Protein AF-0000000083007333 (afdb_homodimer)

Solvent-accessible surface area (backbone atoms only — not comparable to full-atom values): 18524 Å² total; per-residue (Å²): 134,76,81,74,74,80,76,78,78,75,76,72,76,70,77,72,72,76,67,93,82,38,67,47,47,65,80,59,85,50,59,58,88,54,55,64,58,44,48,64,67,45,49,29,44,31,56,41,72,44,66,41,62,39,74,72,31,60,46,71,92,47,78,39,31,30,54,52,53,44,42,48,47,37,54,40,37,49,53,49,22,73,40,29,19,78,62,36,18,60,54,35,46,53,47,31,57,57,50,49,45,54,65,31,36,52,72,41,55,93,80,64,68,78,42,71,38,78,40,32,45,56,56,51,56,51,49,46,53,53,27,45,52,52,44,58,76,39,72,81,59,58,47,73,50,22,51,65,55,57,48,79,75,73,72,72,78,66,84,131,134,76,79,77,74,80,79,80,77,77,75,73,76,69,78,72,72,76,66,94,82,38,67,48,49,66,80,63,91,50,68,55,89,51,53,62,59,45,47,65,66,46,50,30,43,32,56,41,72,42,68,41,65,40,72,72,30,60,45,71,91,47,82,38,29,30,56,53,52,45,45,48,48,36,53,40,37,49,54,50,23,74,40,30,19,79,63,37,17,62,54,36,48,53,46,30,57,58,50,51,48,54,64,30,37,54,72,41,54,93,81,64,68,78,41,71,38,77,40,32,44,55,56,51,55,51,49,46,55,53,28,42,54,52,42,64,76,43,76,74,62,57,47,74,51,22,52,66,55,56,50,81,75,71,72,73,78,66,84,130

Nearest PDB structures (foldseek):
  1ete-assembly1_A  TM=9.228E-01  e=5.634E-09  Homo sapiens
  3qs7-assembly1_A  TM=9.219E-01  e=6.318E-09  Homo sapiens
  7qdp-assembly1_A  TM=9.178E-01  e=6.318E-09  Homo sapiens
  7zv9-assembly5_I  TM=8.989E-01  e=2.805E-08  Homo sapiens
  2xqb-assembly1_A  TM=6.819E-01  e=3.114E-01  Homo sapiens

Secondary structure (DSSP, 8-state):
-------------------TTPPP--SS-S--TTHHHHHHHHGGGSBTT-EEEEESSBPPSSHHHHHHHHHHHHHHHHHHHHHB-TTHHHHHHHHHHTTGGGGGS--B-TT----EEEEEHHHHHHHHHHHHHHHHHSPPPPGGGGB--B----------/-------------------TTPPP--SS-S--TTHHHHHHHHGGGSBTT-EEEEESSBPPSSTTHHHHHHHHHHHHHHHHHHHB-TTHHHHHHHHHHTTGGGGGS--B-TT----EEEEEHHHHHHHHHHHHHHHHHS----GGGGB--B----------

Foldseek 3Di:
DPPDPPDPPPPPPPPPPDDPLDWQDFDDLLLPPCLVVLCVVQVVVDPQQDKFKFWDFFDPDDLLNLLRLLVVLLVRLQVVLVVDDDVNNVSSVVSSVSSCRSVSQAADEPPPPTDIDIDTPNVSSVSNVVSSVVNSVPPDDGSVSSYIDGHDDPPPPDDD/DPPDPPDDPPPPPPPPPDDPLDWQDQDPLQQPPCLVVLCVVQVVVDPQQDKFKFWDFFDPDDLLNLLRLLVVLLVRLQVVLVVDDDVNNVSSVVSSVSSCRSVSQAADEPPPPTDIDIDTPNVSSVSNVVSSVVNSVPPDDGSVSNYIDGHDDPPPPDPD

Radius of gyration: 27.5 Å; Cα contacts (8 Å, |Δi|>4): 450; chains: 2; bounding box: 106×71×53 Å

Organism: Strigops habroptila (NCBI:txid2489341)

Structure (mmCIF, N/CA/C/O backbone):
data_AF-0000000083007333-model_v1
#
loop_
_entity.id
_entity.type
_entity.pdbx_description
1 polymer 'Fms related receptor tyrosine kinase 3 ligand'
#
loop_
_atom_site.group_PDB
_atom_site.id
_atom_site.type_symbol
_atom_site.label_atom_id
_atom_site.label_alt_id
_atom_site.label_comp_id
_atom_site.label_asym_id
_atom_site.label_entity_id
_atom_site.label_seq_id
_atom_site.pdbx_PDB_ins_code
_atom_site.Cartn_x
_atom_site.Cartn_y
_atom_site.Cartn_z
_atom_site.occupancy
_atom_site.B_iso_or_equiv
_atom_site.auth_seq_id
_atom_site.auth_comp_id
_atom_site.auth_asym_id
_atom_site.auth_atom_id
_atom_site.pdbx_PDB_model_num
ATOM 1 N N . MET A 1 1 ? 49.087 34.07 -21.001 1 29.2 1 MET A N 1
ATOM 2 C CA . MET A 1 1 ? 48.779 34.043 -19.574 1 29.2 1 MET A CA 1
ATOM 3 C C . MET A 1 1 ? 47.395 34.624 -19.305 1 29.2 1 MET A C 1
ATOM 5 O O . MET A 1 1 ? 47.231 35.843 -19.244 1 29.2 1 MET A O 1
ATOM 9 N N . ASP A 1 2 ? 46.325 34.112 -19.998 1 40.28 2 ASP A N 1
ATOM 10 C CA . ASP A 1 2 ? 44.957 34.618 -19.949 1 40.28 2 ASP A CA 1
ATOM 11 C C . ASP A 1 2 ? 44.403 34.569 -18.527 1 40.28 2 ASP A C 1
ATOM 13 O O . ASP A 1 2 ? 44.726 33.659 -17.76 1 40.28 2 ASP A O 1
ATOM 17 N N . PRO A 1 3 ? 44.106 35.735 -17.923 1 41.24 3 PRO A N 1
ATOM 18 C CA . PRO A 1 3 ? 43.607 35.759 -16.546 1 41.24 3 PRO A CA 1
ATOM 19 C C . PRO A 1 3 ? 42.457 34.781 -16.318 1 41.24 3 PRO A C 1
ATOM 21 O O . PRO A 1 3 ? 41.692 34.495 -17.243 1 41.24 3 PRO A O 1
ATOM 24 N N . ALA A 1 4 ? 42.696 33.727 -15.422 1 43.95 4 ALA A N 1
ATOM 25 C CA . ALA A 1 4 ? 41.772 32.701 -14.947 1 43.95 4 ALA A CA 1
ATOM 26 C C . ALA A 1 4 ? 40.447 33.317 -14.506 1 43.95 4 ALA A C 1
ATOM 28 O O . ALA A 1 4 ? 40.429 34.369 -13.862 1 43.95 4 ALA A O 1
ATOM 29 N N . PRO A 1 5 ? 39.368 33.062 -15.268 1 47.79 5 PRO A N 1
ATOM 30 C CA . PRO A 1 5 ? 38.063 33.647 -14.952 1 47.79 5 PRO A CA 1
ATOM 31 C C . PRO A 1 5 ? 37.757 33.633 -13.456 1 47.79 5 PRO A C 1
ATOM 33 O O . PRO A 1 5 ? 38.316 32.82 -12.715 1 47.79 5 PRO A O 1
ATOM 36 N N . PRO A 1 6 ? 37.283 34.801 -12.904 1 47.2 6 PRO A N 1
ATOM 37 C CA . PRO A 1 6 ? 36.943 34.914 -11.483 1 47.2 6 PRO A CA 1
ATOM 38 C C . PRO A 1 6 ? 36.147 33.716 -10.971 1 47.2 6 PRO A C 1
ATOM 40 O O . PRO A 1 6 ? 35.492 33.024 -11.755 1 47.2 6 PRO A O 1
ATOM 43 N N . GLY A 1 7 ? 36.651 33.025 -9.923 1 40.01 7 GLY A N 1
ATOM 44 C CA . GLY A 1 7 ? 36.082 31.946 -9.132 1 40.01 7 GLY A CA 1
ATOM 45 C C . GLY A 1 7 ? 34.616 32.156 -8.803 1 40.01 7 GLY A C 1
ATOM 46 O O . GLY A 1 7 ? 34.221 33.239 -8.366 1 40.01 7 GLY A O 1
ATOM 47 N N . SER A 1 8 ? 33.676 31.526 -9.543 1 41.38 8 SER A N 1
ATOM 48 C CA . SER A 1 8 ? 32.25 31.493 -9.236 1 41.38 8 SER A CA 1
ATOM 49 C C . SER A 1 8 ? 32.01 31.307 -7.742 1 41.38 8 SER A C 1
ATOM 51 O O . SER A 1 8 ? 32.478 30.333 -7.149 1 41.38 8 SER A O 1
ATOM 53 N N . ALA A 1 9 ? 31.804 32.378 -6.929 1 40.29 9 ALA A N 1
ATOM 54 C CA . ALA A 1 9 ? 31.34 32.312 -5.546 1 40.29 9 ALA A CA 1
ATOM 55 C C . ALA A 1 9 ? 30.148 31.368 -5.412 1 40.29 9 ALA A C 1
ATOM 57 O O . ALA A 1 9 ? 29.11 31.576 -6.044 1 40.29 9 ALA A O 1
ATOM 58 N N . LEU A 1 10 ? 30.334 30.101 -5.091 1 35.55 10 LEU A N 1
ATOM 59 C CA . LEU A 1 10 ? 29.296 29.177 -4.648 1 35.55 10 LEU A CA 1
ATOM 60 C C . LEU A 1 10 ? 28.45 29.8 -3.543 1 35.55 10 LEU A C 1
ATOM 62 O O . LEU A 1 10 ? 28.939 30.028 -2.434 1 35.55 10 LEU A O 1
ATOM 66 N N . VAL A 1 11 ? 27.529 30.695 -3.89 1 39.77 11 VAL A N 1
ATOM 67 C CA . VAL A 1 11 ? 26.556 31.125 -2.891 1 39.77 11 VAL A CA 1
ATOM 68 C C . VAL A 1 11 ? 25.971 29.907 -2.181 1 39.77 11 VAL A C 1
ATOM 70 O O . VAL A 1 11 ? 25.304 29.078 -2.805 1 39.77 11 VAL A O 1
ATOM 73 N N . LEU A 1 12 ? 26.634 29.41 -1.142 1 35.84 12 LEU A N 1
ATOM 74 C CA . LEU A 1 12 ? 26.013 28.459 -0.226 1 35.84 12 LEU A CA 1
ATOM 75 C C . LEU A 1 12 ? 24.674 28.985 0.279 1 35.84 12 LEU A C 1
ATOM 77 O O . LEU A 1 12 ? 24.627 29.989 0.994 1 35.84 12 LEU A O 1
ATOM 81 N N . LEU A 1 13 ? 23.684 28.894 -0.554 1 37.67 13 LEU A N 1
ATOM 82 C CA . LEU A 1 13 ? 22.358 29.117 0.013 1 37.67 13 LEU A CA 1
ATOM 83 C C . LEU A 1 13 ? 22.202 28.374 1.336 1 37.67 13 LEU A C 1
ATOM 85 O O . LEU A 1 13 ? 22.139 27.143 1.358 1 37.67 13 LEU A O 1
ATOM 89 N N . LEU A 1 14 ? 22.825 28.877 2.412 1 36.69 14 LEU A N 1
ATOM 90 C CA . LEU A 1 14 ? 22.523 28.386 3.753 1 36.69 14 LEU A CA 1
ATOM 91 C C . LEU A 1 14 ? 21.017 28.289 3.97 1 36.69 14 LEU A C 1
ATOM 93 O O . LEU A 1 14 ? 20.311 29.298 3.911 1 36.69 14 LEU A O 1
ATOM 97 N N . LEU A 1 15 ? 20.419 27.162 3.641 1 40.89 15 LEU A N 1
ATOM 98 C CA . LEU A 1 15 ? 19.065 26.892 4.112 1 40.89 15 LEU A CA 1
ATOM 99 C C . LEU A 1 15 ? 18.917 27.261 5.584 1 40.89 15 LEU A C 1
ATOM 101 O O . LEU A 1 15 ? 19.52 26.624 6.451 1 40.89 15 LEU A O 1
ATOM 105 N N . ALA A 1 16 ? 18.825 28.518 5.926 1 39.79 16 ALA A N 1
ATOM 106 C CA . ALA A 1 16 ? 18.471 28.982 7.265 1 39.79 16 ALA A CA 1
ATOM 107 C C . ALA A 1 16 ? 17.43 28.067 7.905 1 39.79 16 ALA A C 1
ATOM 109 O O . ALA A 1 16 ? 16.304 27.96 7.414 1 39.79 16 ALA A O 1
ATOM 110 N N . VAL A 1 17 ? 17.818 27.011 8.606 1 46.8 17 VAL A N 1
ATOM 111 C CA . VAL A 1 17 ? 16.919 26.336 9.537 1 46.8 17 VAL A CA 1
ATOM 112 C C . VAL A 1 17 ? 16.265 27.361 10.46 1 46.8 17 VAL A C 1
ATOM 114 O O . VAL A 1 17 ? 16.956 28.097 11.169 1 46.8 17 VAL A O 1
ATOM 117 N N . PRO A 1 18 ? 15.058 27.856 10.146 1 47.67 18 PRO A N 1
ATOM 118 C CA . PRO A 1 18 ? 14.476 28.861 11.04 1 47.67 18 PRO A CA 1
ATOM 119 C C . PRO A 1 18 ? 14.725 28.555 12.515 1 47.67 18 PRO A C 1
ATOM 121 O O . PRO A 1 18 ? 14.901 27.391 12.886 1 47.67 18 PRO A O 1
ATOM 124 N N . PRO A 1 19 ? 15.125 29.501 13.486 1 48.18 19 PRO A N 1
ATOM 125 C CA . PRO A 1 19 ? 15.338 29.307 14.922 1 48.18 19 PRO A CA 1
ATOM 126 C C . PRO A 1 19 ? 14.24 28.471 15.575 1 48.18 19 PRO A C 1
ATOM 128 O O . PRO A 1 19 ? 13.109 28.44 15.083 1 48.18 19 PRO A O 1
ATOM 131 N N . PRO A 1 20 ? 14.521 27.624 16.592 1 45.66 20 PRO A N 1
ATOM 132 C CA . PRO A 1 20 ? 13.635 26.976 17.561 1 45.66 20 PRO A CA 1
ATOM 133 C C . PRO A 1 20 ? 12.734 27.968 18.293 1 45.66 20 PRO A C 1
ATOM 135 O O . PRO A 1 20 ? 13.21 28.996 18.781 1 45.66 20 PRO A O 1
ATOM 138 N N . GLY A 1 21 ? 11.515 27.958 18.126 1 52.36 21 GLY A N 1
ATOM 139 C CA . GLY A 1 21 ? 10.461 28.724 18.772 1 52.36 21 GLY A CA 1
ATOM 140 C C . GLY A 1 21 ? 9.774 29.699 17.835 1 52.36 21 GLY A C 1
ATOM 141 O O . GLY A 1 21 ? 9.349 30.777 18.255 1 52.36 21 GLY A O 1
ATOM 142 N N . GLY A 1 22 ? 10.067 29.611 16.601 1 58.76 22 GLY A N 1
ATOM 143 C CA . GLY A 1 22 ? 9.815 30.66 15.627 1 58.76 22 GLY A CA 1
ATOM 144 C C . GLY A 1 22 ? 8.338 30.883 15.358 1 58.76 22 GLY A C 1
ATOM 145 O O . GLY A 1 22 ? 7.501 30.064 15.744 1 58.76 22 GLY A O 1
ATOM 146 N N . CYS A 1 23 ? 7.854 32.132 15.138 1 73.64 23 CYS A N 1
ATOM 147 C CA . CYS A 1 23 ? 6.522 32.615 14.792 1 73.64 23 CYS A CA 1
ATOM 148 C C . CYS A 1 23 ? 5.986 31.902 13.557 1 73.64 23 CYS A C 1
ATOM 150 O O . CYS A 1 23 ? 6.742 31.603 12.631 1 73.64 23 CYS A O 1
ATOM 152 N N . CYS A 1 24 ? 4.754 31.285 13.797 1 82.82 24 CYS A N 1
ATOM 153 C CA . CYS A 1 24 ? 4.058 30.711 12.651 1 82.82 24 CYS A CA 1
ATOM 154 C C . CYS A 1 24 ? 3.8 31.769 11.584 1 82.82 24 CYS A C 1
ATOM 156 O O . CYS A 1 24 ? 3.453 32.907 11.904 1 82.82 24 CYS A O 1
ATOM 158 N N . SER A 1 25 ? 4.329 31.593 10.385 1 78.92 25 SER A N 1
ATOM 159 C CA . SER A 1 25 ? 4.076 32.455 9.235 1 78.92 25 SER A CA 1
ATOM 160 C C . SER A 1 25 ? 3.519 31.659 8.059 1 78.92 25 SER A C 1
ATOM 162 O O . SER A 1 25 ? 4.185 30.763 7.538 1 78.92 25 SER A O 1
ATOM 164 N N . PHE A 1 26 ? 2.323 31.953 7.778 1 75.46 26 PHE A N 1
ATOM 165 C CA . PHE A 1 26 ? 1.671 31.16 6.742 1 75.46 26 PHE A CA 1
ATOM 166 C C . PHE A 1 26 ? 1.516 31.969 5.46 1 75.46 26 PHE A C 1
ATOM 168 O O . PHE A 1 26 ? 1.139 33.142 5.5 1 75.46 26 PHE A O 1
ATOM 175 N N . GLU A 1 27 ? 2.386 31.718 4.51 1 63.52 27 GLU A N 1
ATOM 176 C CA . GLU A 1 27 ? 2.233 32.42 3.24 1 63.52 27 GLU A CA 1
ATOM 177 C C . GLU A 1 27 ? 0.775 32.435 2.79 1 63.52 27 GLU A C 1
ATOM 179 O O . GLU A 1 27 ? 0.243 33.486 2.426 1 63.52 27 GLU A O 1
ATOM 184 N N . PHE A 1 28 ? 0.283 31.552 1.897 1 56.76 28 PHE A N 1
ATOM 185 C CA . PHE A 1 28 ? -1.04 31.473 1.29 1 56.76 28 PHE A CA 1
ATOM 186 C C . PHE A 1 28 ? -2.026 30.787 2.228 1 56.76 28 PHE A C 1
ATOM 188 O O . PHE A 1 28 ? -1.626 30.007 3.094 1 56.76 28 PHE A O 1
ATOM 195 N N . SER A 1 29 ? -3.156 31.555 2.539 1 52.79 29 SER A N 1
ATOM 196 C CA . SER A 1 29 ? -4.237 30.802 3.168 1 52.79 29 SER A CA 1
ATOM 197 C C . SER A 1 29 ? -4.322 29.386 2.608 1 52.79 29 SER A C 1
ATOM 199 O O . SER A 1 29 ? -4.45 29.198 1.397 1 52.79 29 SER A O 1
ATOM 201 N N . PRO A 1 30 ? -3.676 28.46 3.091 1 49.12 30 PRO A N 1
ATOM 202 C CA . PRO A 1 30 ? -3.602 27.034 2.761 1 49.12 30 PRO A CA 1
ATOM 203 C C . PRO A 1 30 ? -4.85 26.531 2.039 1 49.12 30 PRO A C 1
ATOM 205 O O . PRO A 1 30 ? -4.894 25.376 1.607 1 49.12 30 PRO A O 1
ATOM 208 N N . VAL A 1 31 ? -6.127 26.985 2.448 1 52.64 31 VAL A N 1
ATOM 209 C CA . VAL A 1 31 ? -7.302 26.133 2.295 1 52.64 31 VAL A CA 1
ATOM 210 C C . VAL A 1 31 ? -7.584 25.902 0.812 1 52.64 31 VAL A C 1
ATOM 212 O O . VAL A 1 31 ? -8.236 26.724 0.163 1 52.64 31 VAL A O 1
ATOM 215 N N . SER A 1 32 ? -6.556 25.925 -0.01 1 53.3 32 SER A N 1
ATOM 216 C CA . SER A 1 32 ? -7.014 25.817 -1.391 1 53.3 32 SER A CA 1
ATOM 217 C C . SER A 1 32 ? -8.063 24.719 -1.54 1 53.3 32 SER A C 1
ATOM 219 O O . SER A 1 32 ? -8.02 23.712 -0.832 1 53.3 32 SER A O 1
ATOM 221 N N . SER A 1 33 ? -9.379 25.024 -1.896 1 64.32 33 SER A N 1
ATOM 222 C CA . SER A 1 33 ? -10.602 24.366 -2.344 1 64.32 33 SER A CA 1
ATOM 223 C C . SER A 1 33 ? -10.29 23.155 -3.217 1 64.32 33 SER A C 1
ATOM 225 O O . SER A 1 33 ? -11.136 22.275 -3.391 1 64.32 33 SER A O 1
ATOM 227 N N . THR A 1 34 ? -8.859 22.857 -3.464 1 81.47 34 THR A N 1
ATOM 228 C CA . THR A 1 34 ? -8.666 21.822 -4.474 1 81.47 34 THR A CA 1
ATOM 229 C C . THR A 1 34 ? -8.151 20.534 -3.836 1 81.47 34 THR A C 1
ATOM 231 O O . THR A 1 34 ? -7.898 19.549 -4.532 1 81.47 34 THR A O 1
ATOM 234 N N . PHE A 1 35 ? -8.055 20.594 -2.456 1 90.03 35 PHE A N 1
ATOM 235 C CA . PHE A 1 35 ? -7.479 19.425 -1.803 1 90.03 35 PHE A CA 1
ATOM 236 C C . PHE A 1 35 ? -8.308 18.179 -2.095 1 90.03 35 PHE A C 1
ATOM 238 O O . PHE A 1 35 ? -7.758 17.123 -2.414 1 90.03 35 PHE A O 1
ATOM 245 N N . HIS A 1 36 ? -9.571 18.401 -2.054 1 91.38 36 HIS A N 1
ATOM 246 C CA . HIS A 1 36 ? -10.461 17.268 -2.281 1 91.38 36 HIS A CA 1
ATOM 247 C C . HIS A 1 36 ? -10.266 16.686 -3.677 1 91.38 36 HIS A C 1
ATOM 249 O O . HIS A 1 36 ? -10.279 15.465 -3.853 1 91.38 36 HIS A O 1
ATOM 255 N N . ALA A 1 37 ? -10.06 17.549 -4.605 1 92.03 37 ALA A N 1
ATOM 256 C CA . ALA A 1 37 ? -9.848 17.087 -5.974 1 92.03 37 ALA A CA 1
ATOM 257 C C . ALA A 1 37 ? -8.579 16.246 -6.079 1 92.03 37 ALA A C 1
ATOM 259 O O . ALA A 1 37 ? -8.541 15.257 -6.815 1 92.03 37 ALA A O 1
ATOM 260 N N . HIS A 1 38 ? -7.554 16.62 -5.322 1 92.98 38 HIS A N 1
ATOM 261 C CA . HIS A 1 38 ? -6.307 15.863 -5.329 1 92.98 38 HIS A CA 1
ATOM 262 C C . HIS A 1 38 ? -6.482 14.507 -4.653 1 92.98 38 HIS A C 1
ATOM 264 O O . HIS A 1 38 ? -5.916 13.507 -5.102 1 92.98 38 HIS A O 1
ATOM 270 N N . VAL A 1 39 ? -7.262 14.461 -3.611 1 94.43 39 VAL A N 1
ATOM 271 C CA . VAL A 1 39 ? -7.546 13.205 -2.926 1 94.43 39 VAL A CA 1
ATOM 272 C C . VAL A 1 39 ? -8.294 12.262 -3.866 1 94.43 39 VAL A C 1
ATOM 274 O O . VAL A 1 39 ? -7.952 11.082 -3.973 1 94.43 39 VAL A O 1
ATOM 277 N N . GLU A 1 40 ? -9.252 12.8 -4.566 1 94.34 40 GLU A N 1
ATOM 278 C CA . GLU A 1 40 ? -10.06 12.003 -5.484 1 94.34 40 GLU A CA 1
ATOM 279 C C . GLU A 1 40 ? -9.214 11.457 -6.631 1 94.34 40 GLU A C 1
ATOM 281 O O . GLU A 1 40 ? -9.514 10.394 -7.179 1 94.34 40 GLU A O 1
ATOM 286 N N . ALA A 1 41 ? -8.171 12.15 -6.919 1 93.33 41 ALA A N 1
ATOM 287 C CA . ALA A 1 41 ? -7.311 11.75 -8.03 1 93.33 41 ALA A CA 1
ATOM 288 C C . ALA A 1 41 ? -6.352 10.64 -7.609 1 93.33 41 ALA A C 1
ATOM 290 O O . ALA A 1 41 ? -5.922 9.835 -8.439 1 93.33 41 ALA A O 1
ATOM 291 N N . VAL A 1 42 ? -6.054 10.58 -6.345 1 96.26 42 VAL A N 1
ATOM 292 C CA . VAL A 1 42 ? -5.018 9.65 -5.908 1 96.26 42 VAL A CA 1
ATOM 293 C C . VAL A 1 42 ? -5.661 8.427 -5.258 1 96.26 42 VAL A C 1
ATOM 295 O O . VAL A 1 42 ? -5.171 7.306 -5.409 1 96.26 42 VAL A O 1
ATOM 298 N N . SER A 1 43 ? -6.784 8.594 -4.634 1 95.93 43 SER A N 1
ATOM 299 C CA . SER A 1 43 ? -7.393 7.566 -3.796 1 95.93 43 SER A CA 1
ATOM 300 C C . SER A 1 43 ? -7.698 6.306 -4.599 1 95.93 43 SER A C 1
ATOM 302 O O . SER A 1 43 ? -7.466 5.192 -4.126 1 95.93 43 SER A O 1
ATOM 304 N N . PRO A 1 44 ? -8.171 6.394 -5.868 1 96.41 44 PRO A N 1
ATOM 305 C CA . PRO A 1 44 ? -8.491 5.183 -6.628 1 96.41 44 PRO A CA 1
ATOM 306 C C . PRO A 1 44 ? -7.259 4.334 -6.931 1 96.41 44 PRO A C 1
ATOM 308 O O . PRO A 1 44 ? -7.386 3.157 -7.279 1 96.41 44 PRO A O 1
ATOM 311 N N . TRP A 1 45 ? -6.079 4.887 -6.714 1 96.67 45 TRP A N 1
ATOM 312 C CA . TRP A 1 45 ? -4.856 4.185 -7.089 1 96.67 45 TRP A CA 1
ATOM 313 C C . TRP A 1 45 ? -4.126 3.665 -5.855 1 96.67 45 TRP A C 1
ATOM 315 O O . TRP A 1 45 ? -3.073 3.034 -5.969 1 96.67 45 TRP A O 1
ATOM 325 N N . LEU A 1 46 ? -4.696 3.901 -4.713 1 97.23 46 LEU A N 1
ATOM 326 C CA . LEU A 1 46 ? -4.006 3.561 -3.473 1 97.23 46 LEU A CA 1
ATOM 327 C C . LEU A 1 46 ? -4.457 2.199 -2.956 1 97.23 46 LEU A C 1
ATOM 329 O O . LEU A 1 46 ? -5.576 1.764 -3.237 1 97.23 46 LEU A O 1
ATOM 333 N N . LEU A 1 47 ? -3.513 1.494 -2.312 1 96.24 47 LEU A N 1
ATOM 334 C CA . LEU A 1 47 ? -3.87 0.402 -1.414 1 96.24 47 LEU A CA 1
ATOM 335 C C . LEU A 1 47 ? -4.429 0.939 -0.1 1 96.24 47 LEU A C 1
ATOM 337 O O . LEU A 1 47 ? -3.677 1.431 0.744 1 96.24 47 LEU A O 1
ATOM 341 N N . LEU A 1 48 ? -5.644 0.768 0.115 1 92.71 48 LEU A N 1
ATOM 342 C CA . LEU A 1 48 ? -6.39 1.555 1.091 1 92.71 48 LEU A CA 1
ATOM 343 C C . LEU A 1 48 ? -6.145 1.042 2.506 1 92.71 48 LEU A C 1
ATOM 345 O O . LEU A 1 48 ? -6.445 1.734 3.482 1 92.71 48 LEU A O 1
ATOM 349 N N . ASP A 1 49 ? -5.63 -0.127 2.67 1 92.27 49 ASP A N 1
ATOM 350 C CA . ASP A 1 49 ? -5.33 -0.664 3.994 1 92.27 49 ASP A CA 1
ATOM 351 C C . ASP A 1 49 ? -3.862 -0.448 4.355 1 92.27 49 ASP A C 1
ATOM 353 O O . ASP A 1 49 ? -3.401 -0.906 5.403 1 92.27 49 ASP A O 1
ATOM 357 N N . TYR A 1 50 ? -3.166 0.217 3.431 1 95.2 50 TYR A N 1
ATOM 358 C CA . TYR A 1 50 ? -1.797 0.582 3.778 1 95.2 50 TYR A CA 1
ATOM 359 C C . TYR A 1 50 ? -1.767 1.479 5.009 1 95.2 50 TYR A C 1
ATOM 361 O O . TYR A 1 50 ? -2.55 2.426 5.114 1 95.2 50 TYR A O 1
ATOM 369 N N . THR A 1 51 ? -0.784 1.189 5.872 1 95.53 51 THR A N 1
ATOM 370 C CA . THR A 1 51 ? -0.791 1.925 7.131 1 95.53 51 THR A CA 1
ATOM 371 C C . THR A 1 51 ? 0.337 2.952 7.164 1 95.53 51 THR A C 1
ATOM 373 O O . THR A 1 51 ? 1.426 2.703 6.641 1 95.53 51 THR A O 1
ATOM 376 N N . VAL A 1 52 ? 0.054 4.046 7.723 1 96.46 52 VAL A N 1
ATOM 377 C CA . VAL A 1 52 ? 1.022 5.106 7.986 1 96.46 52 VAL A CA 1
ATOM 378 C C . VAL A 1 52 ? 0.964 5.505 9.459 1 96.46 52 VAL A C 1
ATOM 380 O O . VAL A 1 52 ? -0.023 5.23 10.145 1 96.46 52 VAL A O 1
ATOM 383 N N . GLU A 1 53 ? 2.029 6.126 9.924 1 96.87 53 GLU A N 1
ATOM 384 C CA . GLU A 1 53 ? 2.121 6.514 11.329 1 96.87 53 GLU A CA 1
ATOM 385 C C . GLU A 1 53 ? 1.519 7.897 11.56 1 96.87 53 GLU A C 1
ATOM 387 O O . GLU A 1 53 ? 1.919 8.869 10.917 1 96.87 53 GLU A O 1
ATOM 392 N N . MET A 1 54 ? 0.601 8.026 12.479 1 97.45 54 MET A N 1
ATOM 393 C CA . MET A 1 54 ? -0.013 9.288 12.881 1 97.45 54 MET A CA 1
ATOM 394 C C . MET A 1 54 ? -0.057 9.412 14.401 1 97.45 54 MET A C 1
ATOM 396 O O . MET A 1 54 ? -0.096 8.404 15.109 1 97.45 54 MET A O 1
ATOM 400 N N . PRO A 1 55 ? -0.03 10.633 14.881 1 96.08 55 PRO A N 1
ATOM 401 C CA . PRO A 1 55 ? -0.078 10.798 16.336 1 96.08 55 PRO A CA 1
ATOM 402 C C . PRO A 1 55 ? -1.393 10.314 16.941 1 96.08 55 PRO A C 1
ATOM 404 O O . PRO A 1 55 ? -2.461 10.533 16.364 1 96.08 55 PRO A O 1
ATOM 407 N N . GLU A 1 56 ? -1.247 9.705 18.071 1 94.97 56 GLU A N 1
ATOM 408 C CA . GLU A 1 56 ? -2.422 9.175 18.757 1 94.97 56 GLU A CA 1
ATOM 409 C C . GLU A 1 56 ? -2.804 10.046 19.951 1 94.97 56 GLU A C 1
ATOM 411 O O . GLU A 1 56 ? -3.941 9.996 20.424 1 94.97 56 GLU A O 1
ATOM 416 N N . ASN A 1 57 ? -1.894 10.913 20.416 1 94.7 57 ASN A N 1
ATOM 417 C CA . ASN A 1 57 ? -2.126 11.527 21.719 1 94.7 57 ASN A CA 1
ATOM 418 C C . ASN A 1 57 ? -1.925 13.039 21.67 1 94.7 57 ASN A C 1
ATOM 420 O O . ASN A 1 57 ? -1.554 13.653 22.673 1 94.7 57 ASN A O 1
ATOM 424 N N . LEU A 1 58 ? -2.047 13.644 20.53 1 94.29 58 LEU A N 1
ATOM 425 C CA . LEU A 1 58 ? -2.044 15.102 20.47 1 94.29 58 LEU A CA 1
ATOM 426 C C . LEU A 1 58 ? -3.272 15.676 21.17 1 94.29 58 LEU A C 1
ATOM 428 O O . LEU A 1 58 ? -4.341 15.063 21.16 1 94.29 58 LEU A O 1
ATOM 432 N N . GLU A 1 59 ? -3.115 16.821 21.8 1 91.72 59 GLU A N 1
ATOM 433 C CA . GLU A 1 59 ? -4.261 17.525 22.366 1 91.72 59 GLU A CA 1
ATOM 434 C C . GLU A 1 59 ? -5.253 17.93 21.28 1 91.72 59 GLU A C 1
ATOM 436 O O . GLU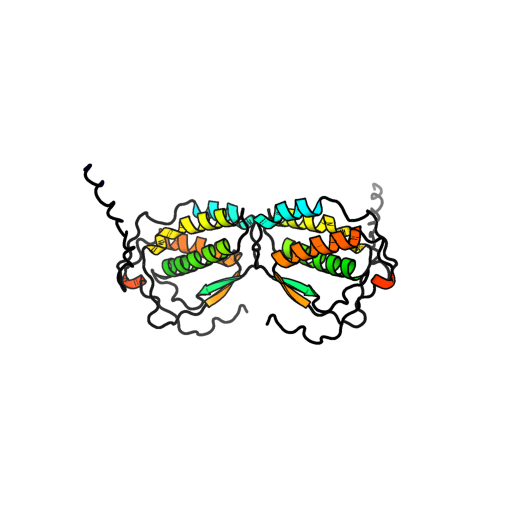 A 1 59 ? -4.88 18.586 20.305 1 91.72 59 GLU A O 1
ATOM 441 N N . LEU A 1 60 ? -6.423 17.495 21.483 1 83.65 60 LEU A N 1
ATOM 442 C CA . LEU A 1 60 ? -7.46 17.805 20.504 1 83.65 60 LEU A CA 1
ATOM 443 C C . LEU A 1 60 ? -8.314 18.979 20.971 1 83.65 60 LEU A C 1
ATOM 445 O O . LEU A 1 60 ? -8.29 19.339 22.15 1 83.65 60 LEU A O 1
ATOM 449 N N . GLY A 1 61 ? -9.026 19.574 20.032 1 76.47 61 GLY A N 1
ATOM 450 C CA . GLY A 1 61 ? -10.021 20.577 20.374 1 76.47 61 GLY A CA 1
ATOM 451 C C . GLY A 1 61 ? -9.447 21.978 20.475 1 76.47 61 GLY A C 1
ATOM 452 O O . GLY A 1 61 ? -10.1 22.886 20.991 1 76.47 61 GLY A O 1
ATOM 453 N N . SER A 1 62 ? -8.211 22.098 20.19 1 74.74 62 SER A N 1
ATOM 454 C CA . SER A 1 62 ? -7.645 23.443 20.179 1 74.74 62 SER A CA 1
ATOM 455 C C . SER A 1 62 ? -7.435 23.943 18.754 1 74.74 62 SER A C 1
ATOM 457 O O . SER A 1 62 ? -7.608 23.19 17.794 1 74.74 62 SER A O 1
ATOM 459 N N . LEU A 1 63 ? -7.149 25.149 18.683 1 75.66 63 LEU A N 1
ATOM 460 C CA . LEU A 1 63 ? -6.84 25.783 17.405 1 75.66 63 LEU A CA 1
ATOM 461 C C . LEU A 1 63 ? -5.583 25.179 16.789 1 75.66 63 LEU A C 1
ATOM 463 O O . LEU A 1 63 ? -5.386 25.251 15.573 1 75.66 63 LEU A O 1
ATOM 467 N N . CYS A 1 64 ? -4.912 24.506 17.635 1 90.48 64 CYS A N 1
ATOM 468 C CA . CYS A 1 64 ? -3.617 23.994 17.2 1 90.48 64 CYS A CA 1
ATOM 469 C C . CYS A 1 64 ? -3.753 22.597 16.608 1 90.48 64 CYS A C 1
ATOM 471 O O . CYS A 1 64 ? -2.904 22.163 15.827 1 90.48 64 CYS A O 1
ATOM 473 N N . SER A 1 65 ? -4.858 21.932 16.995 1 91.46 65 SER A N 1
ATOM 474 C CA . SER A 1 65 ? -5 20.524 16.641 1 91.46 65 SER A CA 1
ATOM 475 C C . SER A 1 65 ? -5.052 20.336 15.128 1 91.46 65 SER A C 1
ATOM 477 O O . SER A 1 65 ? -4.473 19.387 14.595 1 91.46 65 SER A O 1
ATOM 479 N N . ASP A 1 66 ? -5.721 21.199 14.466 1 91 66 ASP A N 1
ATOM 480 C CA . ASP A 1 66 ? -5.811 21.116 13.011 1 91 66 ASP A CA 1
ATOM 481 C C . ASP A 1 66 ? -4.436 21.274 12.366 1 91 66 ASP A C 1
ATOM 483 O O . ASP A 1 66 ? -4.065 20.495 11.486 1 91 66 ASP A O 1
ATOM 487 N N . LEU A 1 67 ? -3.689 22.181 12.859 1 91.52 67 LEU A N 1
ATOM 488 C CA . LEU A 1 67 ? -2.354 22.43 12.328 1 91.52 67 LEU A CA 1
ATOM 489 C C . LEU A 1 67 ? -1.442 21.23 12.565 1 91.52 67 LEU A C 1
ATOM 491 O O . LEU A 1 67 ? -0.738 20.791 11.653 1 91.52 67 LEU A O 1
ATOM 495 N N . TRP A 1 68 ? -1.47 20.688 13.748 1 94.89 68 TRP A N 1
ATOM 496 C CA . TRP A 1 68 ? -0.592 19.574 14.093 1 94.89 68 TRP A CA 1
ATOM 497 C C . TRP A 1 68 ? -0.907 18.349 13.241 1 94.89 68 TRP A C 1
ATOM 499 O O . TRP A 1 68 ? -0.002 17.723 12.685 1 94.89 68 TRP A O 1
ATOM 509 N N . THR A 1 69 ? -2.183 18.017 13.161 1 94.59 69 THR A N 1
ATOM 510 C CA . THR A 1 69 ? -2.589 16.854 12.381 1 94.59 69 THR A CA 1
ATOM 511 C C . THR A 1 69 ? -2.176 17.011 10.92 1 94.59 69 THR A C 1
ATOM 513 O O . THR A 1 69 ? -1.694 16.061 10.3 1 94.59 69 THR A O 1
ATOM 516 N N . LEU A 1 70 ? -2.349 18.194 10.422 1 93.54 70 LEU A N 1
ATOM 517 C CA . LEU A 1 70 ? -1.985 18.437 9.03 1 93.54 70 LEU A CA 1
ATOM 518 C C . LEU A 1 70 ? -0.476 18.334 8.837 1 93.54 70 LEU A C 1
ATOM 520 O O . LEU A 1 70 ? -0.01 17.854 7.801 1 93.54 70 LEU A O 1
ATOM 524 N N . ARG A 1 71 ? 0.269 18.733 9.807 1 95.08 71 ARG A N 1
ATOM 525 C CA . ARG A 1 71 ? 1.722 18.636 9.716 1 95.08 71 ARG A CA 1
ATOM 526 C C . ARG A 1 71 ? 2.172 17.179 9.685 1 95.08 71 ARG A C 1
ATOM 528 O O . ARG A 1 71 ? 3.003 16.798 8.858 1 95.08 71 ARG A O 1
ATOM 535 N N . PHE A 1 72 ? 1.668 16.395 10.554 1 97.34 72 PHE A N 1
ATOM 536 C CA . PHE A 1 72 ? 2.006 14.977 10.564 1 97.34 72 PHE A CA 1
ATOM 537 C C . PHE A 1 72 ? 1.463 14.282 9.321 1 97.34 72 PHE A C 1
ATOM 539 O O . PHE A 1 72 ? 2.096 13.367 8.789 1 97.34 72 PHE A O 1
ATOM 546 N N . GLY A 1 73 ? 0.282 14.704 8.908 1 97.51 73 GLY A N 1
ATOM 547 C CA . GLY A 1 73 ? -0.271 14.182 7.669 1 97.51 73 GLY A CA 1
ATOM 548 C C . GLY A 1 73 ? 0.601 14.464 6.461 1 97.51 73 GLY A C 1
ATOM 549 O O . GLY A 1 73 ? 0.775 13.6 5.598 1 97.51 73 GLY A O 1
ATOM 550 N N . LEU A 1 74 ? 1.158 15.644 6.406 1 96.03 74 LEU A N 1
ATOM 551 C CA . LEU A 1 74 ? 2.079 15.999 5.332 1 96.03 74 LEU A CA 1
ATOM 552 C C . LEU A 1 74 ? 3.277 15.056 5.309 1 96.03 74 LEU A C 1
ATOM 554 O O . LEU A 1 74 ? 3.647 14.541 4.251 1 96.03 74 LEU A O 1
ATOM 558 N N . ALA A 1 75 ? 3.84 14.789 6.445 1 97.69 75 ALA A N 1
ATOM 559 C CA . ALA A 1 75 ? 4.98 13.88 6.534 1 97.69 75 ALA A CA 1
ATOM 560 C C . ALA A 1 75 ? 4.596 12.472 6.087 1 97.69 75 ALA A C 1
ATOM 562 O O . ALA A 1 75 ? 5.366 11.802 5.396 1 97.69 75 ALA A O 1
ATOM 563 N N . ALA A 1 76 ? 3.442 12.061 6.51 1 98.13 76 ALA A N 1
ATOM 564 C CA . ALA A 1 76 ? 2.967 10.732 6.135 1 98.13 76 ALA A CA 1
ATOM 565 C C . ALA A 1 76 ? 2.797 10.617 4.623 1 98.13 76 ALA A C 1
ATOM 567 O O . ALA A 1 76 ? 3.197 9.617 4.022 1 98.13 76 ALA A O 1
ATOM 568 N N . ILE A 1 77 ? 2.217 11.644 3.936 1 98.01 77 ILE A N 1
ATOM 569 C CA . ILE A 1 77 ? 2.013 11.624 2.491 1 98.01 77 ILE A CA 1
ATOM 570 C C . ILE A 1 77 ? 3.363 11.603 1.779 1 98.01 77 ILE A C 1
ATOM 572 O O . ILE A 1 77 ? 3.53 10.913 0.771 1 98.01 77 ILE A O 1
ATOM 576 N N . LEU A 1 78 ? 4.309 12.329 2.312 1 97.95 78 LEU A N 1
ATOM 577 C CA . LEU A 1 78 ? 5.627 12.358 1.688 1 97.95 78 LEU A CA 1
ATOM 578 C C . LEU A 1 78 ? 6.319 11.005 1.817 1 97.95 78 LEU A C 1
ATOM 580 O O . LEU A 1 78 ? 7.004 10.562 0.892 1 97.95 78 LEU A O 1
ATOM 584 N N . ARG A 1 79 ? 6.139 10.367 2.915 1 97.12 79 ARG A N 1
ATOM 585 C CA . ARG A 1 79 ? 6.679 9.021 3.07 1 97.12 79 ARG A CA 1
ATOM 586 C C . ARG A 1 79 ? 6.019 8.05 2.098 1 97.12 79 ARG A C 1
ATOM 588 O O . ARG A 1 79 ? 6.686 7.183 1.528 1 97.12 79 ARG A O 1
ATOM 595 N N . LEU A 1 80 ? 4.725 8.201 1.934 1 97.06 80 LEU A N 1
ATOM 596 C CA . LEU A 1 80 ? 4.015 7.393 0.948 1 97.06 80 LEU A CA 1
ATOM 597 C C . LEU A 1 80 ? 4.583 7.617 -0.449 1 97.06 80 LEU A C 1
ATOM 599 O O . LEU A 1 80 ? 4.823 6.659 -1.187 1 97.06 80 LEU A O 1
ATOM 603 N N . ALA A 1 81 ? 4.846 8.845 -0.74 1 97.7 81 ALA A N 1
ATOM 604 C CA . ALA A 1 81 ? 5.348 9.202 -2.064 1 97.7 81 ALA A CA 1
ATOM 605 C C . ALA A 1 81 ? 6.716 8.576 -2.32 1 97.7 81 ALA A C 1
ATOM 607 O O . ALA A 1 81 ? 7.022 8.176 -3.445 1 97.7 81 ALA A O 1
ATOM 608 N N . ALA A 1 82 ? 7.491 8.473 -1.276 1 97.13 82 ALA A N 1
ATOM 609 C CA . ALA A 1 82 ? 8.844 7.939 -1.403 1 97.13 82 ALA A CA 1
ATOM 610 C C . ALA A 1 82 ? 8.818 6.436 -1.669 1 97.13 82 ALA A C 1
ATOM 612 O O . ALA A 1 82 ? 9.804 5.865 -2.139 1 97.13 82 ALA A O 1
ATOM 613 N N . ARG A 1 83 ? 7.727 5.799 -1.369 1 96.41 83 ARG A N 1
ATOM 614 C CA . ARG A 1 83 ? 7.618 4.352 -1.526 1 96.41 83 ARG A CA 1
ATOM 615 C C . ARG A 1 83 ? 6.765 3.995 -2.739 1 96.41 83 ARG A C 1
ATOM 617 O O . ARG A 1 83 ? 6.568 2.817 -3.041 1 96.41 83 ARG A O 1
ATOM 624 N N . ALA A 1 84 ? 6.249 5.04 -3.395 1 97.27 84 ALA A N 1
ATOM 625 C CA . ALA A 1 84 ? 5.317 4.841 -4.501 1 97.27 84 ALA A CA 1
ATOM 626 C C . ALA A 1 84 ? 6.061 4.671 -5.822 1 97.27 84 ALA A C 1
ATOM 628 O O . ALA A 1 84 ? 7.172 5.181 -5.986 1 97.27 84 ALA A O 1
ATOM 629 N N . GLY A 1 85 ? 5.45 4.023 -6.736 1 96.1 85 GLY A N 1
ATOM 630 C CA . GLY A 1 85 ? 5.982 3.889 -8.083 1 96.1 85 GLY A CA 1
ATOM 631 C C . GLY A 1 85 ? 5.965 5.189 -8.864 1 96.1 85 GLY A C 1
ATOM 632 O O . GLY A 1 85 ? 5.448 6.2 -8.384 1 96.1 85 GLY A O 1
ATOM 633 N N . GLY A 1 86 ? 6.469 5.166 -9.976 1 95.99 86 GLY A N 1
ATOM 634 C CA . GLY A 1 86 ? 6.798 6.339 -10.77 1 95.99 86 GLY A CA 1
ATOM 635 C C . GLY A 1 86 ? 5.581 7.151 -11.168 1 95.99 86 GLY A C 1
ATOM 636 O O . GLY A 1 86 ? 5.686 8.352 -11.425 1 95.99 86 GLY A O 1
ATOM 637 N N . ALA A 1 87 ? 4.429 6.575 -11.29 1 97.12 87 ALA A N 1
ATOM 638 C CA . ALA A 1 87 ? 3.225 7.3 -11.687 1 97.12 87 ALA A CA 1
ATOM 639 C C . ALA A 1 87 ? 2.47 7.819 -10.466 1 97.12 87 ALA A C 1
ATOM 641 O O . ALA A 1 87 ? 1.842 8.879 -10.522 1 97.12 87 ALA A O 1
ATOM 642 N N . LEU A 1 88 ? 2.55 7.095 -9.434 1 97.63 88 LEU A N 1
ATOM 643 C CA . LEU A 1 88 ? 1.81 7.445 -8.226 1 97.63 88 LEU A CA 1
ATOM 644 C C . LEU A 1 88 ? 2.554 8.505 -7.421 1 97.63 88 LEU A C 1
ATOM 646 O O . LEU A 1 88 ? 1.937 9.422 -6.875 1 97.63 88 LEU A O 1
ATOM 650 N N . SER A 1 89 ? 3.864 8.507 -7.416 1 97.86 89 SER A N 1
ATOM 651 C CA . SER A 1 89 ? 4.69 9.359 -6.566 1 97.86 89 SER A CA 1
ATOM 652 C C . SER A 1 89 ? 4.452 10.836 -6.866 1 97.86 89 SER A C 1
ATOM 654 O O . SER A 1 89 ? 4.2 11.626 -5.954 1 97.86 89 SER A O 1
ATOM 656 N N . PRO A 1 90 ? 4.472 11.221 -8.164 1 97.77 90 PRO A N 1
ATOM 657 C CA . PRO A 1 90 ? 4.244 12.645 -8.422 1 97.77 90 PRO A CA 1
ATOM 658 C C . PRO A 1 90 ? 2.852 13.106 -7.998 1 97.77 90 PRO A C 1
ATOM 660 O O . PRO A 1 90 ? 2.676 14.259 -7.594 1 97.77 90 PRO A O 1
ATOM 663 N N . ARG A 1 91 ? 1.88 12.226 -8.053 1 96.97 91 ARG A N 1
ATOM 664 C CA . ARG A 1 91 ? 0.526 12.586 -7.644 1 96.97 91 ARG A CA 1
ATOM 665 C C . ARG A 1 91 ? 0.441 12.765 -6.132 1 96.97 91 ARG A C 1
ATOM 667 O O . ARG A 1 91 ? -0.226 13.681 -5.647 1 96.97 91 ARG A O 1
ATOM 674 N N . LEU A 1 92 ? 1.156 11.94 -5.427 1 97.64 92 LEU A N 1
ATOM 675 C CA . LEU A 1 92 ? 1.202 12.06 -3.974 1 97.64 92 LEU A CA 1
ATOM 676 C C . LEU A 1 92 ? 1.956 13.318 -3.556 1 97.64 92 LEU A C 1
ATOM 678 O O . LEU A 1 92 ? 1.554 14.005 -2.614 1 97.64 92 LEU A O 1
ATOM 682 N N . ARG A 1 93 ? 3.003 13.637 -4.307 1 97.3 93 ARG A N 1
ATOM 683 C CA . ARG A 1 93 ? 3.754 14.851 -4.006 1 97.3 93 ARG A CA 1
ATOM 684 C C . ARG A 1 93 ? 2.922 16.096 -4.298 1 97.3 93 ARG A C 1
ATOM 686 O O . ARG A 1 93 ? 3.016 17.094 -3.58 1 97.3 93 ARG A O 1
ATOM 693 N N . ALA A 1 94 ? 2.137 16.031 -5.319 1 94.95 94 ALA A N 1
ATOM 694 C CA . ALA A 1 94 ? 1.228 17.137 -5.606 1 94.95 94 ALA A CA 1
ATOM 695 C C . ALA A 1 94 ? 0.199 17.305 -4.492 1 94.95 94 ALA A C 1
ATOM 697 O O . ALA A 1 94 ? -0.157 18.43 -4.132 1 94.95 94 ALA A O 1
ATOM 698 N N . LEU A 1 95 ? -0.293 16.2 -3.984 1 94.84 95 LEU A N 1
ATOM 699 C CA . LEU A 1 95 ? -1.206 16.24 -2.847 1 94.84 95 LEU A CA 1
ATOM 700 C C . LEU A 1 95 ? -0.529 16.855 -1.627 1 94.84 95 LEU A C 1
ATOM 702 O O . LEU A 1 95 ? -1.102 17.723 -0.965 1 94.84 95 LEU A O 1
ATOM 706 N N . ALA A 1 96 ? 0.732 16.476 -1.39 1 94.49 96 ALA A N 1
ATOM 707 C CA . ALA A 1 96 ? 1.506 17.004 -0.269 1 94.49 96 ALA A CA 1
ATOM 708 C C . ALA A 1 96 ? 1.74 18.504 -0.423 1 94.49 96 ALA A C 1
ATOM 710 O O . ALA A 1 96 ? 1.725 19.245 0.562 1 94.49 96 ALA A O 1
ATOM 711 N N . ALA A 1 97 ? 1.92 18.926 -1.655 1 93.28 97 ALA A N 1
ATOM 712 C CA . ALA A 1 97 ? 2.184 20.336 -1.927 1 93.28 97 ALA A CA 1
ATOM 713 C C . ALA A 1 97 ? 1.011 21.209 -1.49 1 93.28 97 ALA A C 1
ATOM 715 O O . ALA A 1 97 ? 1.203 22.352 -1.069 1 93.28 97 ALA A O 1
ATOM 716 N N . GLN A 1 98 ? -0.235 20.594 -1.545 1 90.87 98 GLN A N 1
ATOM 717 C CA . GLN A 1 98 ? -1.416 21.337 -1.117 1 90.87 98 GLN A CA 1
ATOM 718 C C . GLN A 1 98 ? -1.363 21.64 0.377 1 90.87 98 GLN A C 1
ATOM 720 O O . GLN A 1 98 ? -2.058 22.538 0.859 1 90.87 98 GLN A O 1
ATOM 725 N N . LEU A 1 99 ? -0.512 20.918 1.152 1 90.09 99 LEU A N 1
ATOM 726 C CA . LEU A 1 99 ? -0.435 21.066 2.601 1 90.09 99 LEU A CA 1
ATOM 727 C C . LEU A 1 99 ? 0.85 21.78 3.007 1 90.09 99 LEU A C 1
ATOM 729 O O . LEU A 1 99 ? 1.088 22.011 4.194 1 90.09 99 LEU A O 1
ATOM 733 N N . HIS A 1 100 ? 1.724 22.133 2.089 1 89.53 100 HIS A N 1
ATOM 734 C CA . HIS A 1 100 ? 3.068 22.62 2.38 1 89.53 100 HIS A CA 1
ATOM 735 C C . HIS A 1 100 ? 3.022 23.879 3.24 1 89.53 100 HIS A C 1
ATOM 737 O O . HIS A 1 100 ? 3.955 24.151 3.999 1 89.53 100 HIS A O 1
ATOM 743 N N . PHE A 1 101 ? 1.961 24.589 3.154 1 86.47 101 PHE A N 1
ATOM 744 C CA . PHE A 1 101 ? 1.842 25.832 3.907 1 86.47 101 PHE A CA 1
ATOM 745 C C . PHE A 1 101 ? 1.97 25.573 5.403 1 86.47 101 PHE A C 1
ATOM 747 O O . PHE A 1 101 ? 2.414 26.445 6.153 1 86.47 101 PHE A O 1
ATOM 754 N N . VAL A 1 102 ? 1.611 24.389 5.843 1 89.02 102 VAL A N 1
ATOM 755 C CA . VAL A 1 102 ? 1.619 24.108 7.275 1 89.02 102 VAL A CA 1
ATOM 756 C C . VAL A 1 102 ? 3.056 24.082 7.789 1 89.02 102 VAL A C 1
ATOM 758 O O . VAL A 1 102 ? 3.29 24.098 9 1 89.02 102 VAL A O 1
ATOM 761 N N . THR A 1 103 ? 4.01 24.073 6.916 1 90.49 103 THR A N 1
ATOM 762 C CA . THR A 1 103 ? 5.412 24.086 7.318 1 90.49 103 THR A CA 1
ATOM 763 C C . THR A 1 103 ? 5.832 25.48 7.773 1 90.49 103 THR A C 1
ATOM 765 O O . THR A 1 103 ? 6.937 25.665 8.289 1 90.49 103 THR A O 1
ATOM 768 N N . GLY A 1 104 ? 4.946 26.37 7.576 1 87.44 104 GLY A N 1
ATOM 769 C CA . GLY A 1 104 ? 5.207 27.718 8.055 1 87.44 104 GLY A CA 1
ATOM 770 C C . GLY A 1 104 ? 5.267 27.812 9.568 1 87.44 104 GLY A C 1
ATOM 771 O O . GLY A 1 104 ? 5.671 28.84 10.116 1 87.44 104 GLY A O 1
ATOM 772 N N . CYS A 1 105 ? 4.823 26.86 10.201 1 88.22 105 CYS A N 1
ATOM 773 C CA . CYS A 1 105 ? 4.945 26.778 11.652 1 88.22 105 CYS A CA 1
ATOM 774 C C . CYS A 1 105 ? 5.937 25.693 12.055 1 88.22 105 CYS A C 1
ATOM 776 O O . CYS A 1 105 ? 5.685 24.506 11.841 1 88.22 105 CYS A O 1
ATOM 778 N N . PRO A 1 106 ? 7.1 26.106 12.547 1 90.32 106 PRO A N 1
ATOM 779 C CA . PRO A 1 106 ? 8.048 25.088 13.005 1 90.32 106 PRO A CA 1
ATOM 780 C C . PRO A 1 106 ? 7.576 24.367 14.266 1 90.32 106 PRO A C 1
ATOM 782 O O . PRO A 1 106 ? 7.388 24.999 15.309 1 90.32 106 PRO A O 1
ATOM 785 N N . LEU A 1 107 ? 7.329 23.134 14.17 1 93.4 107 LEU A N 1
ATOM 786 C CA . LEU A 1 107 ? 6.831 22.373 15.311 1 93.4 107 LEU A CA 1
ATOM 787 C C . LEU A 1 107 ? 7.985 21.81 16.134 1 93.4 107 LEU A C 1
ATOM 789 O O . LEU A 1 107 ? 9.003 21.39 15.579 1 93.4 107 LEU A O 1
ATOM 793 N N . SER A 1 108 ? 7.79 21.882 17.447 1 93.64 108 SER A N 1
ATOM 794 C CA . SER A 1 108 ? 8.748 21.286 18.373 1 93.64 108 SER A CA 1
ATOM 795 C C . SER A 1 108 ? 8.046 20.423 19.415 1 93.64 108 SER A C 1
ATOM 797 O O . SER A 1 108 ? 6.887 20.668 19.754 1 93.64 108 SER A O 1
ATOM 799 N N . ASP A 1 109 ? 8.694 19.364 19.759 1 93.63 109 ASP A N 1
ATOM 800 C CA . ASP A 1 109 ? 8.249 18.48 20.832 1 93.63 109 ASP A CA 1
ATOM 801 C C . ASP A 1 109 ? 9.323 18.339 21.909 1 93.63 109 ASP A C 1
ATOM 803 O O . ASP A 1 109 ? 9.941 17.281 22.04 1 93.63 109 ASP A O 1
ATOM 807 N N . PRO A 1 110 ? 9.441 19.443 22.71 1 90.75 110 PRO A N 1
ATOM 808 C CA . PRO A 1 110 ? 10.54 19.43 23.678 1 90.75 110 PRO A CA 1
ATOM 809 C C . PRO A 1 110 ? 10.431 18.283 24.68 1 90.75 110 PRO A C 1
ATOM 811 O O . PRO A 1 110 ? 11.449 17.785 25.168 1 90.75 110 PRO A O 1
ATOM 814 N N . GLN A 1 111 ? 9.272 17.803 24.974 1 90.88 111 GLN A N 1
ATOM 815 C CA . GLN A 1 111 ? 9.075 16.74 25.954 1 90.88 111 GLN A CA 1
ATOM 816 C C . GLN A 1 111 ? 9.089 15.368 25.286 1 90.88 111 GLN A C 1
ATOM 818 O O . GLN A 1 111 ? 9.138 14.341 25.967 1 90.88 111 GLN A O 1
ATOM 823 N N . GLY A 1 112 ? 9.019 15.283 23.964 1 93.55 112 GLY A N 1
ATOM 824 C CA . GLY A 1 112 ? 8.979 14.006 23.27 1 93.55 112 GLY A CA 1
ATOM 825 C C . GLY A 1 112 ? 7.772 13.164 23.638 1 93.55 112 GLY A C 1
ATOM 826 O O . GLY A 1 112 ? 7.901 11.966 23.9 1 93.55 112 GLY A O 1
ATOM 827 N N . CYS A 1 113 ? 6.632 13.787 23.722 1 94.5 113 CYS A N 1
ATOM 828 C CA . CYS A 1 113 ? 5.463 13.111 24.274 1 94.5 113 CYS A CA 1
ATOM 829 C C . CYS A 1 113 ? 4.64 12.457 23.171 1 94.5 113 CYS A C 1
ATOM 831 O O . CYS A 1 113 ? 3.768 11.631 23.448 1 94.5 113 CYS A O 1
ATOM 833 N N . VAL A 1 114 ? 4.946 12.808 21.952 1 95.69 114 VAL A N 1
ATOM 834 C CA . VAL A 1 114 ? 4.094 12.347 20.86 1 95.69 114 VAL A CA 1
ATOM 835 C C . VAL A 1 114 ? 4.273 10.843 20.665 1 95.69 114 VAL A C 1
ATOM 837 O O . VAL A 1 114 ? 5.4 10.353 20.564 1 95.69 114 VAL A O 1
ATOM 840 N N . ARG A 1 115 ? 3.204 10.101 20.597 1 96.31 115 ARG A N 1
ATOM 841 C CA . ARG A 1 115 ? 3.176 8.68 20.267 1 96.31 115 ARG A CA 1
ATOM 842 C C . ARG A 1 115 ? 2.475 8.441 18.934 1 96.31 115 ARG A C 1
ATOM 844 O O . ARG A 1 115 ? 1.419 9.02 18.669 1 96.31 115 ARG A O 1
ATOM 851 N N . LEU A 1 116 ? 3.087 7.666 18.17 1 96.11 116 LEU A N 1
ATOM 852 C CA . LEU A 1 116 ? 2.545 7.397 16.843 1 96.11 116 LEU A CA 1
ATOM 853 C C . LEU A 1 116 ? 1.844 6.043 16.806 1 96.11 116 LEU A C 1
ATOM 855 O O . LEU A 1 116 ? 2.221 5.124 17.537 1 96.11 116 LEU A O 1
ATOM 859 N N . ARG A 1 117 ? 0.812 5.975 16.07 1 97.01 117 ARG A N 1
ATOM 860 C CA . ARG A 1 117 ? 0.096 4.732 15.8 1 97.01 117 ARG A CA 1
ATOM 861 C C . ARG A 1 117 ? -0.157 4.56 14.306 1 97.01 117 ARG A C 1
ATOM 863 O O . ARG A 1 117 ? -0.277 5.544 13.574 1 97.01 117 ARG A O 1
ATOM 870 N N . PRO A 1 118 ? -0.289 3.296 13.915 1 96.34 118 PRO A N 1
ATOM 871 C CA . PRO A 1 118 ? -0.618 3.057 12.508 1 96.34 118 PRO A CA 1
ATOM 872 C C . PRO A 1 118 ? -2.083 3.343 12.187 1 96.34 118 PRO A C 1
ATOM 874 O O . PRO A 1 118 ? -2.972 2.964 12.955 1 96.34 118 PRO A O 1
ATOM 877 N N . VAL A 1 119 ? -2.313 4.054 11.119 1 95.78 119 VAL A N 1
ATOM 878 C CA . VAL A 1 119 ? -3.655 4.269 10.588 1 95.78 119 VAL A CA 1
ATOM 879 C C . VAL A 1 119 ? -3.677 3.952 9.094 1 95.78 119 VAL A C 1
ATOM 881 O O . VAL A 1 119 ? -2.662 4.096 8.408 1 95.78 119 VAL A O 1
ATOM 884 N N . ASN A 1 120 ? -4.823 3.542 8.586 1 95.68 120 ASN A N 1
ATOM 885 C CA . ASN A 1 120 ? -4.957 3.267 7.16 1 95.68 120 ASN A CA 1
ATOM 886 C C . ASN A 1 120 ? -4.93 4.55 6.335 1 95.68 120 ASN A C 1
ATOM 888 O O . ASN A 1 120 ? -5.375 5.601 6.801 1 95.68 120 ASN A O 1
ATOM 892 N N . VAL A 1 121 ? -4.481 4.437 5.145 1 96.43 121 VAL A N 1
ATOM 893 C CA . VAL A 1 121 ? -4.393 5.591 4.256 1 96.43 121 VAL A CA 1
ATOM 894 C C . VAL A 1 121 ? -5.779 6.203 4.064 1 96.43 121 VAL A C 1
ATOM 896 O O . VAL A 1 121 ? -5.917 7.424 3.96 1 96.43 121 VAL A O 1
ATOM 899 N N . SER A 1 122 ? -6.814 5.41 3.981 1 93.67 122 SER A N 1
ATOM 900 C CA . SER A 1 122 ? -8.167 5.944 3.86 1 93.67 122 SER A CA 1
ATOM 901 C C . SER A 1 122 ? -8.513 6.847 5.039 1 93.67 122 SER A C 1
ATOM 903 O O . SER A 1 122 ? -9.094 7.919 4.857 1 93.67 122 SER A O 1
ATOM 905 N N . GLN A 1 123 ? -8.139 6.429 6.24 1 95.69 123 GLN A N 1
ATOM 906 C CA . GLN A 1 123 ? -8.359 7.233 7.438 1 95.69 123 GLN A CA 1
ATOM 907 C C . GLN A 1 123 ? -7.523 8.51 7.405 1 95.69 123 GLN A C 1
ATOM 909 O O . GLN A 1 123 ? -7.998 9.579 7.794 1 95.69 123 GLN A O 1
ATOM 914 N N . LEU A 1 124 ? -6.287 8.38 6.987 1 97.41 124 LEU A N 1
ATOM 915 C CA . LEU A 1 124 ? -5.418 9.545 6.867 1 97.41 124 LEU A CA 1
ATOM 916 C C . LEU A 1 124 ? -6.051 10.606 5.973 1 97.41 124 LEU A C 1
ATOM 918 O O . LEU A 1 124 ? -6.135 11.776 6.354 1 97.41 124 LEU A O 1
ATOM 922 N N . LEU A 1 125 ? -6.501 10.199 4.743 1 96.38 125 LEU A N 1
ATOM 923 C CA . LEU A 1 125 ? -7.064 11.14 3.782 1 96.38 125 LEU A CA 1
ATOM 924 C C . LEU A 1 125 ? -8.315 11.807 4.343 1 96.38 125 LEU A C 1
ATOM 926 O O . LEU A 1 125 ? -8.503 13.016 4.185 1 96.38 125 LEU A O 1
ATOM 930 N N . GLY A 1 126 ? -9.127 11.043 5.079 1 94.38 126 GLY A N 1
ATOM 931 C CA . GLY A 1 126 ? -10.294 11.612 5.735 1 94.38 126 GLY A CA 1
ATOM 932 C C . GLY A 1 126 ? -9.941 12.628 6.804 1 94.38 126 GLY A C 1
ATOM 933 O O . GLY A 1 126 ? -10.556 13.694 6.883 1 94.38 126 GLY A O 1
ATOM 934 N N . ALA A 1 127 ? -8.958 12.309 7.601 1 94.21 127 ALA A N 1
ATOM 935 C CA . ALA A 1 127 ? -8.512 13.217 8.655 1 94.21 127 ALA A CA 1
ATOM 936 C C . ALA A 1 127 ? -7.979 14.521 8.066 1 94.21 127 ALA A C 1
ATOM 938 O O . ALA A 1 127 ? -8.251 15.603 8.591 1 94.21 127 ALA A O 1
ATOM 939 N N . LEU A 1 128 ? -7.225 14.406 6.98 1 94.25 128 LEU A N 1
ATOM 940 C CA 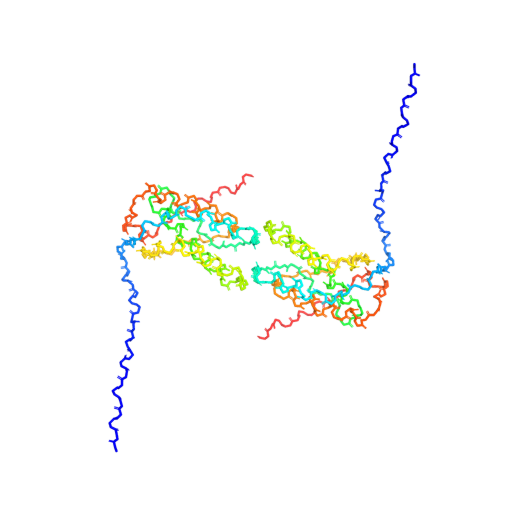. LEU A 1 128 ? -6.651 15.602 6.373 1 94.25 128 LEU A CA 1
ATOM 941 C C . LEU A 1 128 ? -7.74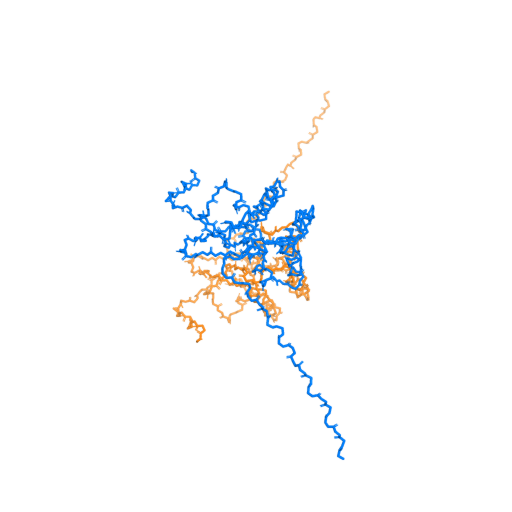5 16.515 5.832 1 94.25 128 LEU A C 1
ATOM 943 O O . LEU A 1 128 ? -7.675 17.736 5.989 1 94.25 128 LEU A O 1
ATOM 947 N N . GLU A 1 129 ? -8.753 15.942 5.242 1 92.38 129 GLU A N 1
ATOM 948 C CA . GLU A 1 129 ? -9.879 16.736 4.759 1 92.38 129 GLU A CA 1
ATOM 949 C C . GLU A 1 129 ? -10.588 17.444 5.909 1 92.38 129 GLU A C 1
ATOM 951 O O . GLU A 1 129 ? -10.879 18.639 5.824 1 92.38 129 GLU A O 1
ATOM 956 N N . LEU A 1 130 ? -10.828 16.732 6.928 1 90.83 130 LEU A N 1
ATOM 957 C CA . LEU A 1 130 ? -11.529 17.28 8.084 1 90.83 130 LEU A CA 1
ATOM 958 C C . LEU A 1 130 ? -10.74 18.428 8.704 1 90.83 130 LEU A C 1
ATOM 960 O O . LEU A 1 130 ? -11.282 19.514 8.921 1 90.83 130 LEU A O 1
ATOM 964 N N . HIS A 1 131 ? -9.422 18.229 8.925 1 90.46 131 HIS A N 1
ATOM 965 C CA . HIS A 1 131 ? -8.62 19.211 9.646 1 90.46 131 HIS A CA 1
ATOM 966 C C . HIS A 1 131 ? -8.26 20.393 8.752 1 90.46 131 HIS A C 1
ATOM 968 O O . HIS A 1 131 ? -8.034 21.501 9.243 1 90.46 131 HIS A O 1
ATOM 974 N N . LEU A 1 132 ? -8.171 20.138 7.475 1 89.29 132 LEU A N 1
ATOM 975 C CA . LEU A 1 132 ? -8.011 21.268 6.566 1 89.29 132 LEU A CA 1
ATOM 976 C C . LEU A 1 132 ? -9.223 22.191 6.629 1 89.29 132 LEU A C 1
ATOM 978 O O . LEU A 1 132 ? -9.076 23.415 6.637 1 89.29 132 LEU A O 1
ATOM 982 N N . GLY A 1 133 ? -10.431 21.578 6.685 1 86.1 133 GLY A N 1
ATOM 983 C CA . GLY A 1 133 ? -11.642 22.363 6.865 1 86.1 133 GLY A CA 1
ATOM 984 C C . GLY A 1 133 ? -11.65 23.16 8.156 1 86.1 133 GLY A C 1
ATOM 985 O O . GLY A 1 133 ? -12.032 24.332 8.166 1 86.1 133 GLY A O 1
ATOM 986 N N . GLY A 1 134 ? -11.199 22.503 9.192 1 84.5 134 GLY A N 1
ATOM 987 C CA . GLY A 1 134 ? -11.114 23.18 10.476 1 84.5 134 GLY A CA 1
ATOM 988 C C . GLY A 1 134 ? -10.148 24.35 10.471 1 84.5 134 GLY A C 1
ATOM 989 O O . GLY A 1 134 ? -10.425 25.393 11.066 1 84.5 134 GLY A O 1
ATOM 990 N N . LEU A 1 135 ? -9.051 24.177 9.821 1 84.3 135 LEU A N 1
ATOM 991 C CA . LEU A 1 135 ? -8.039 25.227 9.775 1 84.3 135 LEU A CA 1
ATOM 992 C C . LEU A 1 135 ? -8.507 26.393 8.91 1 84.3 135 LEU A C 1
ATOM 994 O O . LEU A 1 135 ? -8.162 27.547 9.177 1 84.3 135 LEU A O 1
ATOM 998 N N . ARG A 1 136 ? -9.257 26.101 7.915 1 79.72 136 ARG A N 1
ATOM 999 C CA . ARG A 1 136 ? -9.775 27.141 7.032 1 79.72 136 ARG A CA 1
ATOM 1000 C C . ARG A 1 136 ? -10.758 28.045 7.768 1 79.72 136 ARG A C 1
ATOM 1002 O O . ARG A 1 136 ? -10.809 29.25 7.517 1 79.72 136 ARG A O 1
ATOM 1009 N N . GLU A 1 137 ? -11.459 27.45 8.647 1 75.96 137 GLU A N 1
ATOM 1010 C CA . GLU A 1 137 ? -12.48 28.206 9.365 1 75.96 137 GLU A CA 1
ATOM 1011 C C . GLU A 1 137 ? -11.859 29.078 10.452 1 75.96 137 GLU A C 1
ATOM 1013 O O . GLU A 1 137 ? -12.457 30.067 10.879 1 75.96 137 GLU A O 1
ATOM 1018 N N . ARG A 1 138 ? -10.612 28.572 10.648 1 71.61 138 ARG A N 1
ATOM 1019 C CA . ARG A 1 138 ? -10.025 29.282 11.78 1 71.61 138 ARG A CA 1
ATOM 1020 C C . ARG A 1 138 ? -8.832 30.124 11.339 1 71.61 138 ARG A C 1
ATOM 1022 O O . ARG A 1 138 ? -8.213 29.843 10.311 1 71.61 138 ARG A O 1
ATOM 1029 N N . HIS A 1 139 ? -8.639 31.336 11.626 1 66.63 139 HIS A N 1
ATOM 1030 C CA . HIS A 1 139 ? -7.515 32.197 11.277 1 66.63 139 HIS A CA 1
ATOM 1031 C C . HIS A 1 139 ? -6.229 31.723 11.946 1 66.63 139 HIS A C 1
ATOM 1033 O O . HIS A 1 139 ? -6.269 30.903 12.866 1 66.63 139 HIS A O 1
ATOM 1039 N N . PRO A 1 140 ? -5.135 32.401 11.509 1 70.6 140 PRO A N 1
ATOM 1040 C CA . PRO A 1 140 ? -3.854 31.708 11.664 1 70.6 140 PRO A CA 1
ATOM 1041 C C . PRO A 1 140 ? -3.633 31.187 13.082 1 70.6 140 PRO A C 1
ATOM 1043 O O . PRO A 1 140 ? -4.032 31.837 14.052 1 70.6 140 PRO A O 1
ATOM 1046 N N . PRO A 1 141 ? -3.131 29.874 13.076 1 76.72 141 PRO A N 1
ATOM 1047 C CA . PRO A 1 141 ? -2.81 29.364 14.411 1 76.72 141 PRO A CA 1
ATOM 1048 C C . PRO A 1 141 ? -1.753 30.203 15.125 1 76.72 141 PRO A C 1
ATOM 1050 O O . PRO A 1 141 ? -0.807 30.679 14.492 1 76.72 141 PRO A O 1
ATOM 1053 N N . PRO A 1 142 ? -2.029 30.513 16.361 1 80.62 142 PRO A N 1
ATOM 1054 C CA . PRO A 1 142 ? -1.054 31.298 17.121 1 80.62 142 PRO A CA 1
ATOM 1055 C C . PRO A 1 142 ? 0.308 30.614 17.217 1 80.62 142 PRO A C 1
ATOM 1057 O O . PRO A 1 142 ? 0.407 29.399 17.03 1 80.62 142 PRO A O 1
ATOM 1060 N N . SER A 1 143 ? 1.289 31.382 17.472 1 84.53 143 SER A N 1
ATOM 1061 C CA . SER A 1 143 ? 2.662 30.903 17.589 1 84.53 143 SER A CA 1
ATOM 1062 C C . SER A 1 143 ? 2.8 29.886 18.717 1 84.53 143 SER A C 1
ATOM 1064 O O . SER A 1 143 ? 3.728 29.075 18.719 1 84.53 143 SER A O 1
ATOM 1066 N N . ALA A 1 144 ? 1.81 29.984 19.627 1 86.78 144 ALA A N 1
ATOM 1067 C CA . ALA A 1 144 ? 1.834 29.028 20.731 1 86.78 144 ALA A CA 1
ATOM 1068 C C . ALA A 1 144 ? 1.664 27.599 20.223 1 86.78 144 ALA A C 1
ATOM 1070 O O . ALA A 1 144 ? 2.026 26.642 20.911 1 86.78 144 ALA A O 1
ATOM 1071 N N . CYS A 1 145 ? 1.193 27.544 18.97 1 90.05 145 CYS A N 1
ATOM 1072 C CA . CYS A 1 145 ? 0.944 26.231 18.385 1 90.05 145 CYS A CA 1
ATOM 1073 C C . CYS A 1 145 ? 2.24 25.602 17.888 1 90.05 145 CYS A C 1
ATOM 1075 O O . CYS A 1 145 ? 2.254 24.438 17.481 1 90.05 145 CYS A O 1
ATOM 1077 N N . ALA A 1 146 ? 3.323 26.287 17.972 1 92.15 146 ALA A N 1
ATOM 1078 C CA . ALA A 1 146 ? 4.619 25.753 17.562 1 92.15 146 ALA A CA 1
ATOM 1079 C C . ALA A 1 146 ? 5.088 24.658 18.517 1 92.15 146 ALA A C 1
ATOM 1081 O O . ALA A 1 146 ? 5.917 23.821 18.152 1 92.15 146 ALA A O 1
ATOM 1082 N N . ARG A 1 147 ? 4.515 24.715 19.697 1 92.78 147 ARG A N 1
ATOM 1083 C CA . ARG A 1 147 ? 4.85 23.692 20.683 1 92.78 147 ARG A CA 1
ATOM 1084 C C . ARG A 1 147 ? 3.75 22.64 20.775 1 92.78 147 ARG A C 1
ATOM 1086 O O . ARG A 1 147 ? 2.613 22.953 21.132 1 92.78 147 ARG A O 1
ATOM 1093 N N . LEU A 1 148 ? 4.172 21.399 20.534 1 93.63 148 LEU A N 1
ATOM 1094 C CA . LEU A 1 148 ? 3.217 20.298 20.58 1 93.63 148 LEU A CA 1
ATOM 1095 C C . LEU A 1 148 ? 2.814 19.988 22.018 1 93.63 148 LEU A C 1
ATOM 1097 O O . LEU A 1 148 ? 3.643 20.056 22.928 1 93.63 148 LEU A O 1
ATOM 1101 N N . ARG A 1 149 ? 1.595 19.7 22.168 1 93.23 149 ARG A N 1
ATOM 1102 C CA . ARG A 1 149 ? 1.045 19.27 23.45 1 93.23 149 ARG A CA 1
ATOM 1103 C C . ARG A 1 149 ? 0.343 17.922 23.32 1 93.23 149 ARG A C 1
ATOM 1105 O O . ARG A 1 149 ? -0.34 17.666 22.327 1 93.23 149 ARG A O 1
ATOM 1112 N N . CYS A 1 150 ? 0.554 17.073 24.297 1 94.39 150 CYS A N 1
ATOM 1113 C CA . CYS A 1 150 ? 0.026 15.715 24.242 1 94.39 150 CYS A CA 1
ATOM 1114 C C . CYS A 1 150 ? -0.87 15.429 25.441 1 94.39 150 CYS A C 1
ATOM 1116 O O . CYS A 1 150 ? -0.745 16.075 26.483 1 94.39 150 CYS A O 1
ATOM 1118 N N . THR A 1 151 ? -1.886 14.63 25.185 1 89.71 151 THR A N 1
ATOM 1119 C CA . THR A 1 151 ? -2.741 14.156 26.268 1 89.71 151 THR A CA 1
ATOM 1120 C C . THR A 1 151 ? -2.175 12.882 26.887 1 89.71 151 THR A C 1
ATOM 1122 O O . THR A 1 151 ? -1.516 12.094 26.205 1 89.71 151 THR A O 1
ATOM 1125 N N . THR A 1 152 ? -2.1 12.792 28.159 1 74.68 152 THR A N 1
ATOM 1126 C CA . THR A 1 152 ? -1.636 11.592 28.846 1 74.68 152 THR A CA 1
ATOM 1127 C C . THR A 1 152 ? -2.654 10.463 28.71 1 74.68 152 THR A C 1
ATOM 1129 O O . THR A 1 152 ? -3.855 10.714 28.594 1 74.68 152 THR A O 1
ATOM 1132 N N . GLY A 1 153 ? -2.495 9.432 27.992 1 56.4 153 GLY A N 1
ATOM 1133 C CA . GLY A 1 153 ? -3.275 8.258 27.634 1 56.4 153 GLY A CA 1
ATOM 1134 C C . GLY A 1 153 ? -4.274 7.857 28.703 1 56.4 153 GLY A C 1
ATOM 1135 O O . GLY A 1 153 ? -3.887 7.436 29.795 1 56.4 153 GLY A O 1
ATOM 1136 N N . THR A 1 154 ? -5.239 8.464 29.23 1 47.17 154 THR A N 1
ATOM 1137 C CA . THR A 1 154 ? -6.226 7.431 29.523 1 47.17 154 THR A CA 1
ATOM 1138 C C . THR A 1 154 ? -6.662 6.72 28.245 1 47.17 154 THR A C 1
ATOM 1140 O O . THR A 1 154 ? -6.994 7.369 27.251 1 47.17 154 THR A O 1
ATOM 1143 N N . ALA A 1 155 ? -6.137 5.439 27.907 1 45.56 155 ALA A N 1
ATOM 1144 C CA . ALA A 1 155 ? -6.397 4.582 26.753 1 45.56 155 ALA A CA 1
ATOM 1145 C C . ALA A 1 155 ? -7.805 4.808 26.209 1 45.56 155 ALA A C 1
ATOM 1147 O O . ALA A 1 155 ? -8.788 4.688 26.944 1 45.56 155 ALA A O 1
ATOM 1148 N N . PRO A 1 156 ? -8.085 5.602 25.175 1 42.62 156 PRO A N 1
ATOM 1149 C CA . PRO A 1 156 ? -9.502 5.455 24.832 1 42.62 156 PRO A CA 1
ATOM 1150 C C . PRO A 1 156 ? -9.948 3.996 24.782 1 42.62 156 PRO A C 1
ATOM 1152 O O . PRO A 1 156 ? -9.146 3.111 24.47 1 42.62 156 PRO A O 1
ATOM 1155 N N . PRO A 1 157 ? -11.026 3.462 25.414 1 40.27 157 PRO A N 1
ATOM 1156 C CA . PRO A 1 157 ? -11.512 2.085 25.312 1 40.27 157 PRO A CA 1
ATOM 1157 C C . PRO A 1 157 ? -11.562 1.582 23.87 1 40.27 157 PRO A C 1
ATOM 1159 O O . PRO A 1 157 ? -11.753 2.374 22.943 1 40.27 157 PRO A O 1
ATOM 1162 N N . GLY A 1 158 ? -10.595 0.726 23.375 1 34.91 158 GLY A N 1
ATOM 1163 C CA . GLY A 1 158 ? -10.749 0.095 22.074 1 34.91 158 GLY A CA 1
ATOM 1164 C C . GLY A 1 158 ? -12.199 -0.049 21.649 1 34.91 158 GLY A C 1
ATOM 1165 O O . GLY A 1 158 ? -13.11 0.175 22.448 1 34.91 158 GLY A O 1
ATOM 1166 N N . PRO A 1 159 ? -12.544 0.183 20.33 1 36.44 159 PRO A N 1
ATOM 1167 C CA . PRO A 1 159 ? -13.964 -0.039 20.048 1 36.44 159 PRO A CA 1
ATOM 1168 C C . PRO A 1 159 ? -14.573 -1.139 20.914 1 36.44 159 PRO A C 1
ATOM 1170 O O . PRO A 1 159 ? -13.875 -2.074 21.313 1 36.44 159 PRO A O 1
ATOM 1173 N N . PRO A 1 160 ? -15.794 -0.854 21.523 1 32.34 160 PRO A N 1
ATOM 1174 C CA . PRO A 1 160 ? -16.446 -1.936 22.265 1 32.34 160 PRO A CA 1
ATOM 1175 C C . PRO A 1 160 ? -16.485 -3.247 21.484 1 32.34 160 PRO A C 1
ATOM 1177 O O . PRO A 1 160 ? -16.488 -3.235 20.25 1 32.34 160 PRO A O 1
ATOM 1180 N N . MET B 1 1 ? -58.565 -21.792 -18.79 1 29.57 1 MET B N 1
ATOM 1181 C CA . MET B 1 1 ? -57.625 -22.516 -17.939 1 29.57 1 MET B CA 1
ATOM 1182 C C . MET B 1 1 ? -56.281 -22.69 -18.637 1 29.57 1 MET B C 1
ATOM 1184 O O . MET B 1 1 ? -56.132 -23.559 -19.498 1 29.57 1 MET B O 1
ATOM 1188 N N . ASP B 1 2 ? -55.608 -21.576 -19.021 1 41.02 2 ASP B N 1
ATOM 1189 C CA . ASP B 1 2 ? -54.366 -21.526 -19.786 1 41.02 2 ASP B CA 1
ATOM 1190 C C . ASP B 1 2 ? -53.237 -22.241 -19.047 1 41.02 2 ASP B C 1
ATOM 1192 O O . ASP B 1 2 ? -53.148 -22.171 -17.82 1 41.02 2 ASP B O 1
ATOM 1196 N N . PRO B 1 3 ? -52.731 -23.352 -19.569 1 42.15 3 PRO B N 1
ATOM 1197 C CA . PRO B 1 3 ? -51.687 -24.131 -18.899 1 42.15 3 PRO B CA 1
ATOM 1198 C C . PRO B 1 3 ? -50.496 -23.277 -18.47 1 42.15 3 PRO B C 1
ATOM 1200 O O . PRO B 1 3 ? -50.203 -22.259 -19.102 1 42.15 3 PRO B O 1
ATOM 1203 N N . ALA B 1 4 ? -50.264 -23.169 -17.099 1 44.89 4 ALA B N 1
ATOM 1204 C CA . ALA B 1 4 ? -49.159 -22.493 -16.423 1 44.89 4 ALA B CA 1
ATOM 1205 C C . ALA B 1 4 ? -47.822 -22.851 -17.064 1 44.89 4 ALA B C 1
ATOM 1207 O O . ALA B 1 4 ? -47.595 -24.004 -17.438 1 44.89 4 ALA B O 1
ATOM 1208 N N . PRO B 1 5 ? -47.149 -21.85 -17.642 1 48.46 5 PRO B N 1
ATOM 1209 C CA . PRO B 1 5 ? -45.877 -22.084 -18.331 1 48.46 5 PRO B CA 1
ATOM 1210 C C . PRO B 1 5 ? -44.944 -23.005 -17.548 1 48.46 5 PRO B C 1
ATOM 1212 O O . PRO B 1 5 ? -45.068 -23.122 -16.326 1 48.46 5 PRO B O 1
ATOM 1215 N N . PRO B 1 6 ? -44.342 -24.027 -18.224 1 47.59 6 PRO B N 1
ATOM 1216 C CA . PRO B 1 6 ? -43.417 -24.974 -17.598 1 47.59 6 PRO B CA 1
ATOM 1217 C C . PRO B 1 6 ? -42.389 -24.288 -16.7 1 47.59 6 PRO B C 1
ATOM 1219 O O . PRO B 1 6 ? -42.09 -23.106 -16.889 1 47.59 6 PRO B O 1
ATOM 1222 N N . GLY B 1 7 ? -42.348 -24.627 -15.391 1 40.72 7 GLY B N 1
ATOM 1223 C CA . GLY B 1 7 ? -41.404 -24.258 -14.348 1 40.72 7 GLY B CA 1
ATOM 1224 C C . GLY B 1 7 ? -39.965 -24.234 -14.829 1 40.72 7 GLY B C 1
ATOM 1225 O O . GLY B 1 7 ? -39.52 -25.152 -15.52 1 40.72 7 GLY B O 1
ATOM 1226 N N . SER B 1 8 ? -39.37 -23.058 -15.08 1 41.88 8 SER B N 1
ATOM 1227 C CA . SER B 1 8 ? -37.957 -22.857 -15.381 1 41.88 8 SER B CA 1
ATOM 1228 C C . SER B 1 8 ? -37.072 -23.702 -14.469 1 41.88 8 SER B C 1
ATOM 1230 O O . SER B 1 8 ? -37.132 -23.573 -13.245 1 41.88 8 SER B O 1
ATOM 1232 N N . ALA B 1 9 ? -36.643 -24.928 -14.841 1 40.3 9 ALA B N 1
ATOM 1233 C CA . ALA B 1 9 ? -35.622 -25.716 -14.157 1 40.3 9 ALA B CA 1
ATOM 1234 C C . ALA B 1 9 ? -34.392 -24.869 -13.845 1 40.3 9 ALA B C 1
ATOM 1236 O O . ALA B 1 9 ? -33.749 -24.338 -14.754 1 40.3 9 ALA B O 1
ATOM 1237 N N . LEU B 1 10 ? -34.275 -24.245 -12.683 1 36.75 10 LEU B N 1
ATOM 1238 C CA . LEU B 1 10 ? -33.051 -23.66 -12.146 1 36.75 10 LEU B CA 1
ATOM 1239 C C . LEU B 1 10 ? -31.89 -24.644 -12.246 1 36.75 10 LEU B C 1
ATOM 1241 O O . LEU B 1 10 ? -31.878 -25.668 -11.558 1 36.75 10 LEU B O 1
ATOM 1245 N N . VAL B 1 11 ? -31.31 -24.815 -13.429 1 40.2 11 VAL B N 1
ATOM 1246 C CA . VAL B 1 11 ? -30.067 -25.574 -13.515 1 40.2 11 VAL B CA 1
ATOM 1247 C C . VAL B 1 11 ? -29.084 -25.078 -12.458 1 40.2 11 VAL B C 1
ATOM 1249 O O . VAL B 1 11 ? -28.642 -23.927 -12.503 1 40.2 11 VAL B O 1
ATOM 1252 N N . LEU B 1 12 ? -29.189 -25.574 -11.232 1 36.37 12 LEU B N 1
ATOM 1253 C CA . LEU B 1 12 ? -28.124 -25.389 -10.253 1 36.37 12 LEU B CA 1
ATOM 1254 C C . LEU B 1 12 ? -26.777 -25.815 -10.828 1 36.37 12 LEU B C 1
ATOM 1256 O O . LEU B 1 12 ? -26.571 -26.993 -11.128 1 36.37 12 LEU B O 1
ATOM 1260 N N . LEU B 1 13 ? -26.206 -24.949 -11.607 1 38.26 13 LEU B N 1
ATOM 1261 C CA . LEU B 1 13 ? -24.809 -25.203 -11.941 1 38.26 13 LEU B CA 1
ATOM 1262 C C . LEU B 1 13 ? -24.011 -25.572 -10.695 1 38.26 13 LEU B C 1
ATOM 1264 O O . LEU B 1 13 ? -23.779 -24.726 -9.828 1 38.26 13 LEU B O 1
ATOM 1268 N N . LEU B 1 14 ? -24.19 -26.794 -10.174 1 37.38 14 LEU B N 1
ATOM 1269 C CA . LEU B 1 14 ? -23.288 -27.311 -9.151 1 37.38 14 LEU B CA 1
ATOM 1270 C C . LEU B 1 14 ? -21.833 -27.073 -9.538 1 37.38 14 LEU B C 1
ATOM 1272 O O . LEU B 1 14 ? -21.368 -27.579 -10.562 1 37.38 14 LEU B O 1
ATOM 1276 N N . LEU B 1 15 ? -21.279 -25.943 -9.168 1 40.63 15 LEU B N 1
ATOM 1277 C CA . LEU B 1 15 ? -19.83 -25.785 -9.223 1 40.63 15 LEU B CA 1
ATOM 1278 C C . LEU B 1 15 ? -19.126 -27.03 -8.693 1 40.63 15 LEU B C 1
ATOM 1280 O O . LEU B 1 15 ? -19.219 -27.342 -7.504 1 40.63 15 LEU B O 1
ATOM 1284 N N . ALA B 1 16 ? -19.045 -28.091 -9.438 1 39.85 16 ALA B N 1
ATOM 1285 C CA . ALA B 1 16 ? -18.231 -29.264 -9.126 1 39.85 16 ALA B CA 1
ATOM 1286 C C . ALA B 1 16 ? -16.91 -28.858 -8.478 1 39.85 16 ALA B C 1
ATOM 1288 O O . ALA B 1 16 ? -16.092 -28.174 -9.098 1 39.85 16 ALA B O 1
ATOM 1289 N N . VAL B 1 17 ? -16.847 -28.738 -7.169 1 46.7 17 VAL B N 1
ATOM 1290 C CA . VAL B 1 17 ? -15.562 -28.725 -6.478 1 46.7 17 VAL B CA 1
ATOM 1291 C C . VAL B 1 17 ? -14.709 -29.901 -6.949 1 46.7 17 VAL B C 1
ATOM 1293 O O . VAL B 1 17 ? -15.116 -31.059 -6.827 1 46.7 17 VAL B O 1
ATOM 1296 N N . PRO B 1 18 ? -13.816 -29.714 -7.931 1 47.44 18 PRO B N 1
ATOM 1297 C CA . PRO B 1 18 ? -13.042 -30.875 -8.374 1 47.44 18 PRO B CA 1
ATOM 1298 C C . PRO B 1 18 ? -12.592 -31.761 -7.214 1 47.44 18 PRO B C 1
ATOM 1300 O O . PRO B 1 18 ? -12.428 -31.278 -6.091 1 47.44 18 PRO B O 1
ATOM 1303 N N . PRO B 1 19 ? -12.683 -33.17 -7.196 1 47.8 19 PRO B N 1
ATOM 1304 C CA . PRO B 1 19 ? -12.239 -34.098 -6.153 1 47.8 19 PRO B CA 1
ATOM 1305 C C . PRO B 1 19 ? -10.859 -3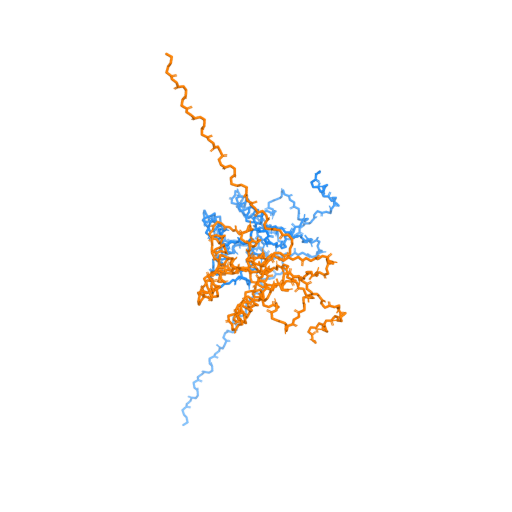3.748 -5.6 1 47.8 19 PRO B C 1
ATOM 1307 O O . PRO B 1 19 ? -10.052 -33.125 -6.295 1 47.8 19 PRO B O 1
ATOM 1310 N N . PRO B 1 20 ? -10.549 -33.969 -4.321 1 44.68 20 PRO B N 1
ATOM 1311 C CA . PRO B 1 20 ? -9.257 -34.03 -3.633 1 44.68 20 PRO B CA 1
ATOM 1312 C C . PRO B 1 20 ? -8.288 -35.015 -4.284 1 44.68 20 PRO B C 1
ATOM 1314 O O . PRO B 1 20 ? -8.654 -36.163 -4.548 1 44.68 20 PRO B O 1
ATOM 1317 N N . GLY B 1 21 ? -7.309 -34.595 -4.9 1 52.09 21 GLY B N 1
ATOM 13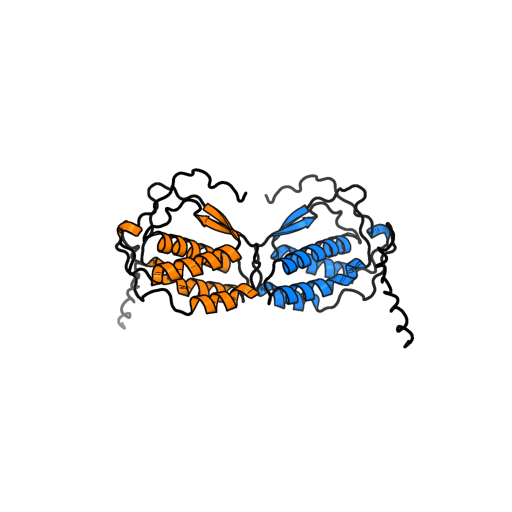18 C CA . GLY B 1 21 ? -6.221 -35.313 -5.544 1 52.09 21 GLY B CA 1
ATOM 1319 C C . GLY B 1 21 ? -6.181 -35.114 -7.047 1 52.09 21 GLY B C 1
ATOM 1320 O O . GLY B 1 21 ? -5.794 -36.02 -7.789 1 52.09 21 GLY B O 1
ATOM 1321 N N . GLY B 1 22 ? -6.963 -34.228 -7.517 1 58.22 22 GLY B N 1
ATOM 1322 C CA . GLY B 1 22 ? -7.369 -34.138 -8.91 1 58.22 22 GLY B CA 1
ATOM 1323 C C . GLY B 1 22 ? -6.219 -33.821 -9.848 1 58.22 22 GLY B C 1
ATOM 1324 O O . GLY B 1 22 ? -5.147 -33.405 -9.405 1 58.22 22 GLY B O 1
ATOM 1325 N N . CYS B 1 23 ? -6.128 -34.432 -11.043 1 72.82 23 CYS B N 1
ATOM 1326 C CA . CYS B 1 23 ? -5.194 -34.259 -12.149 1 72.82 23 CYS B CA 1
ATOM 1327 C C . CYS B 1 23 ? -5.11 -32.796 -12.569 1 72.82 23 CYS B C 1
ATOM 1329 O O . CYS B 1 23 ? -6.11 -32.077 -12.53 1 72.82 23 CYS B O 1
ATOM 1331 N N . CYS B 1 24 ? -3.8 -32.32 -12.548 1 82.14 24 CYS B N 1
ATOM 1332 C CA . CYS B 1 24 ? -3.564 -30.986 -13.088 1 82.14 24 CYS B CA 1
ATOM 1333 C C . CYS B 1 24 ? -4.005 -30.901 -14.544 1 82.14 24 CYS B C 1
ATOM 1335 O O . CYS B 1 24 ? -3.78 -31.831 -15.321 1 82.14 24 CYS B O 1
ATOM 1337 N N . SER B 1 25 ? -4.965 -30.061 -14.866 1 78.32 25 SER B N 1
ATOM 1338 C CA . SER B 1 25 ? -5.41 -29.792 -16.229 1 78.32 25 SER B CA 1
ATOM 1339 C C . SER B 1 25 ? -5.261 -28.314 -16.577 1 78.32 25 SER B C 1
ATOM 1341 O O . SER B 1 25 ? -5.884 -27.457 -15.948 1 78.32 25 SER B O 1
ATOM 1343 N N . PHE B 1 26 ? -4.367 -28.132 -17.461 1 74.93 26 PHE B N 1
ATOM 1344 C CA . PHE B 1 26 ? -4.082 -26.739 -17.785 1 74.93 26 PHE B CA 1
ATOM 1345 C C . PHE B 1 26 ? -4.65 -26.374 -19.151 1 74.93 26 PHE B C 1
ATOM 1347 O O . PHE B 1 26 ? -4.518 -27.14 -20.108 1 74.93 26 PHE B O 1
ATOM 1354 N N . GLU B 1 27 ? -5.841 -25.787 -19.2 1 62.51 27 GLU B N 1
ATOM 1355 C CA . GLU B 1 27 ? -6.373 -25.377 -20.496 1 62.51 27 GLU B CA 1
ATOM 1356 C C . GLU B 1 27 ? -5.276 -24.801 -21.387 1 62.51 27 GLU B C 1
ATOM 1358 O O . GLU B 1 27 ? -5.14 -25.195 -22.547 1 62.51 27 GLU B O 1
ATOM 1363 N N . PHE B 1 28 ? -5.159 -23.498 -21.69 1 55.96 28 PHE B N 1
ATOM 1364 C CA . PHE B 1 28 ? -4.195 -22.817 -22.545 1 55.96 28 PHE B CA 1
ATOM 1365 C C . PHE B 1 28 ? -2.829 -22.747 -21.872 1 55.96 28 PHE B C 1
ATOM 1367 O O . PHE B 1 28 ? -2.733 -22.8 -20.644 1 55.96 28 PHE B O 1
ATOM 1374 N N . SER B 1 29 ? -1.797 -23.369 -22.689 1 52.2 29 SER B N 1
ATOM 1375 C CA . SER B 1 29 ? -0.438 -23.072 -22.249 1 52.2 29 SER B CA 1
ATOM 1376 C C . SER B 1 29 ? -0.352 -21.685 -21.619 1 52.2 29 SER B C 1
ATOM 1378 O O . SER B 1 29 ? -0.743 -20.692 -22.235 1 52.2 29 SER B O 1
ATOM 1380 N N . PRO B 1 30 ? -0.385 -21.562 -20.48 1 48.99 30 PRO B N 1
ATOM 1381 C CA . PRO B 1 30 ? -0.388 -20.475 -19.499 1 48.99 30 PRO B CA 1
ATOM 1382 C C . PRO B 1 30 ? 0.216 -19.184 -20.047 1 48.99 30 PRO B C 1
ATOM 1384 O O . PRO B 1 30 ? -0.383 -18.113 -19.914 1 48.99 30 PRO B O 1
ATOM 1387 N N . VAL B 1 31 ? 1.688 -18.954 -19.971 1 53.46 31 VAL B N 1
ATOM 1388 C CA . VAL B 1 31 ? 2.484 -17.767 -19.675 1 53.46 31 VAL B CA 1
ATOM 1389 C C . VAL B 1 31 ? 2.435 -16.803 -20.859 1 53.46 31 VAL B C 1
ATOM 1391 O O . VAL B 1 31 ? 3.025 -17.07 -21.909 1 53.46 31 VAL B O 1
ATOM 1394 N N . SER B 1 32 ? 1.231 -16.336 -21.124 1 55.54 32 SER B N 1
ATOM 1395 C CA . SER B 1 32 ? 1.246 -15.37 -22.218 1 55.54 32 SER B CA 1
ATOM 1396 C C . SER B 1 32 ? 2.383 -14.368 -22.055 1 55.54 32 SER B C 1
ATOM 1398 O O . SER B 1 32 ? 2.836 -14.111 -20.937 1 55.54 32 SER B O 1
ATOM 1400 N N . SER B 1 33 ? 3.166 -14.148 -23.052 1 67.14 33 SER B N 1
ATOM 1401 C CA . SER B 1 33 ? 4.182 -13.142 -23.344 1 67.14 33 SER B CA 1
ATOM 1402 C C . SER B 1 33 ? 3.73 -11.755 -22.898 1 67.14 33 SER B C 1
ATOM 1404 O O . SER B 1 33 ? 4.54 -10.829 -22.817 1 67.14 33 SER B O 1
ATOM 1406 N N . THR B 1 34 ? 2.43 -11.696 -22.161 1 82.79 34 THR B N 1
ATOM 1407 C CA . THR B 1 34 ? 1.949 -10.345 -21.893 1 82.79 34 THR B CA 1
ATOM 1408 C C . THR B 1 34 ? 2.034 -10.027 -20.403 1 82.79 34 THR B C 1
ATOM 1410 O O . THR B 1 34 ? 1.738 -8.906 -19.984 1 82.79 34 THR B O 1
ATOM 1413 N N . PHE B 1 35 ? 2.538 -11.049 -19.661 1 90.08 35 PHE B N 1
ATOM 1414 C CA . PHE B 1 35 ? 2.547 -10.83 -18.219 1 90.08 35 PHE B CA 1
ATOM 1415 C C . PHE B 1 35 ? 3.404 -9.621 -17.861 1 90.08 35 PHE B C 1
ATOM 1417 O O . PHE B 1 35 ? 2.995 -8.78 -17.058 1 90.08 35 PHE B O 1
ATOM 1424 N N . HIS B 1 36 ? 4.494 -9.565 -18.542 1 91.51 36 HIS B N 1
ATOM 1425 C CA . HIS B 1 36 ? 5.405 -8.462 -18.258 1 91.51 36 HIS B CA 1
ATOM 1426 C C . HIS B 1 36 ? 4.749 -7.117 -18.548 1 91.51 36 HIS B C 1
ATOM 1428 O O . HIS B 1 36 ? 4.919 -6.161 -17.787 1 91.51 36 HIS B O 1
ATOM 1434 N N . ALA B 1 37 ? 4.009 -7.088 -19.598 1 92.15 37 ALA B N 1
ATOM 1435 C CA . ALA B 1 37 ? 3.326 -5.848 -19.954 1 92.15 37 ALA B CA 1
ATOM 1436 C C . ALA B 1 37 ? 2.324 -5.444 -18.876 1 92.15 37 ALA B C 1
ATOM 1438 O O . ALA B 1 37 ? 2.164 -4.257 -18.583 1 92.15 37 ALA B O 1
ATOM 1439 N N . HIS B 1 38 ? 1.675 -6.434 -18.276 1 92.96 38 HIS B N 1
ATOM 1440 C CA . HIS B 1 38 ? 0.719 -6.153 -17.211 1 92.96 38 HIS B CA 1
ATOM 1441 C C . HIS B 1 38 ? 1.426 -5.674 -15.948 1 92.96 38 HIS B C 1
ATOM 1443 O O . HIS B 1 38 ? 0.932 -4.781 -15.255 1 92.96 38 HIS B O 1
ATOM 1449 N N . VAL B 1 39 ? 2.568 -6.232 -15.662 1 94.6 39 VAL B N 1
ATOM 1450 C CA . VAL B 1 39 ? 3.359 -5.806 -14.513 1 94.6 39 VAL B CA 1
ATOM 1451 C C . VAL B 1 39 ? 3.803 -4.356 -14.698 1 94.6 39 VAL B C 1
ATOM 1453 O O . VAL B 1 39 ? 3.686 -3.542 -13.78 1 94.6 39 VAL B O 1
ATOM 1456 N N . GLU B 1 40 ? 4.242 -4.035 -15.887 1 94.47 40 GLU B N 1
ATOM 1457 C CA . GLU B 1 40 ? 4.72 -2.689 -16.19 1 94.47 40 GLU B CA 1
ATOM 1458 C C . GLU B 1 40 ? 3.591 -1.667 -16.089 1 94.47 40 GLU B C 1
ATOM 1460 O O . GLU B 1 40 ? 3.831 -0.499 -15.776 1 94.47 40 GLU B O 1
ATOM 1465 N N . ALA B 1 41 ? 2.422 -2.147 -16.294 1 93.35 41 ALA B N 1
ATOM 1466 C CA . ALA B 1 41 ? 1.267 -1.253 -16.271 1 93.35 41 ALA B CA 1
ATOM 1467 C C . ALA B 1 41 ? 0.81 -0.985 -14.84 1 93.35 41 ALA B C 1
ATOM 1469 O O . ALA B 1 41 ? 0.239 0.07 -14.552 1 93.35 41 ALA B O 1
ATOM 1470 N N . VAL B 1 42 ? 1.087 -1.901 -13.961 1 96.33 42 VAL B N 1
ATOM 1471 C CA . VAL B 1 42 ? 0.536 -1.784 -12.615 1 96.33 42 VAL B CA 1
ATOM 1472 C C . VAL B 1 42 ? 1.613 -1.281 -11.657 1 96.33 42 VAL B C 1
ATOM 1474 O O . VAL B 1 42 ? 1.327 -0.503 -10.744 1 96.33 42 VAL B O 1
ATOM 1477 N N . SER B 1 43 ? 2.841 -1.617 -11.901 1 95.93 43 SER B N 1
ATOM 1478 C CA . SER B 1 43 ? 3.934 -1.386 -10.962 1 95.93 43 SER B CA 1
ATOM 1479 C C . SER B 1 43 ? 4.098 0.099 -10.659 1 95.93 43 SER B C 1
ATOM 1481 O O . SER B 1 43 ? 4.308 0.483 -9.506 1 95.93 43 SER B O 1
ATOM 1483 N N . PRO B 1 44 ? 3.951 1.037 -11.637 1 96.4 44 PRO B N 1
ATOM 1484 C CA . PRO B 1 44 ? 4.135 2.462 -11.352 1 96.4 44 PRO B CA 1
ATOM 1485 C C . PRO B 1 44 ? 3.081 3.013 -10.394 1 96.4 44 PRO B C 1
ATOM 1487 O O . PRO B 1 44 ? 3.268 4.087 -9.817 1 96.4 44 PRO B O 1
ATOM 1490 N N . TRP B 1 45 ? 2.036 2.241 -10.148 1 96.68 45 TRP B N 1
ATOM 1491 C CA . TRP B 1 45 ? 0.932 2.744 -9.337 1 96.68 45 TRP B CA 1
ATOM 1492 C C . TRP B 1 45 ? 0.924 2.088 -7.961 1 96.68 45 TRP B C 1
ATOM 1494 O O . TRP B 1 45 ? 0.07 2.394 -7.125 1 96.68 45 TRP B O 1
ATOM 1504 N N . LEU B 1 46 ? 1.873 1.246 -7.735 1 97.25 46 LEU B N 1
ATOM 1505 C CA . LEU B 1 46 ? 1.87 0.471 -6.5 1 97.25 46 LEU B CA 1
ATOM 1506 C C . LEU B 1 46 ? 2.754 1.126 -5.444 1 97.25 46 LEU B C 1
ATOM 1508 O O . LEU B 1 46 ? 3.702 1.841 -5.779 1 97.25 46 LEU B O 1
ATOM 1512 N N . LEU B 1 47 ? 2.342 0.961 -4.172 1 96.2 47 LEU B N 1
ATOM 1513 C CA . LEU B 1 47 ? 3.261 1.141 -3.053 1 96.2 47 LEU B CA 1
ATOM 1514 C C . LEU B 1 47 ? 4.214 -0.044 -2.936 1 96.2 47 LEU B C 1
ATOM 1516 O O . LEU B 1 47 ? 3.817 -1.124 -2.491 1 96.2 47 LEU B O 1
ATOM 1520 N N . LEU B 1 48 ? 5.411 0.161 -3.227 1 92.53 48 LEU B N 1
ATOM 1521 C CA . LEU B 1 48 ? 6.335 -0.919 -3.556 1 92.53 48 LEU B CA 1
ATOM 1522 C C . LEU B 1 48 ? 6.835 -1.611 -2.293 1 92.53 48 LEU B C 1
ATOM 1524 O O . LEU B 1 48 ? 7.393 -2.708 -2.361 1 92.53 48 LEU B O 1
ATOM 1528 N N . ASP B 1 49 ? 6.679 -1.022 -1.154 1 92.2 49 ASP B N 1
ATOM 1529 C CA . ASP B 1 49 ? 7.091 -1.645 0.101 1 92.2 49 ASP B CA 1
ATOM 1530 C C . ASP B 1 49 ? 5.911 -2.325 0.79 1 92.2 49 ASP B C 1
ATOM 1532 O O . ASP B 1 49 ? 6.042 -2.824 1.91 1 92.2 49 ASP B O 1
ATOM 1536 N N . TYR B 1 50 ? 4.772 -2.278 0.102 1 95.18 50 TYR B N 1
ATOM 1537 C CA . TYR B 1 50 ? 3.645 -3.035 0.635 1 95.18 50 TYR B CA 1
ATOM 1538 C C . TYR B 1 50 ? 3.977 -4.52 0.719 1 95.18 50 TYR B C 1
ATOM 1540 O O . TYR B 1 50 ? 4.531 -5.093 -0.221 1 95.18 50 TYR B O 1
ATOM 1548 N N . THR B 1 51 ? 3.534 -5.108 1.834 1 95.54 51 THR B N 1
ATOM 1549 C CA . THR B 1 51 ? 3.942 -6.495 2.027 1 95.54 51 THR B CA 1
ATOM 1550 C C . THR B 1 51 ? 2.764 -7.441 1.813 1 95.54 51 THR B C 1
ATOM 1552 O O . THR B 1 51 ? 1.628 -7.115 2.164 1 95.54 51 THR B O 1
ATOM 1555 N N . VAL B 1 52 ? 3.048 -8.536 1.235 1 96.42 52 VAL B N 1
ATOM 1556 C CA . VAL B 1 52 ? 2.102 -9.633 1.057 1 96.42 52 VAL B CA 1
ATOM 1557 C C . VAL B 1 52 ? 2.711 -10.931 1.581 1 96.42 52 VAL B C 1
ATOM 1559 O O . VAL B 1 52 ? 3.931 -11.038 1.725 1 96.42 52 VAL B O 1
ATOM 1562 N N . GLU B 1 53 ? 1.849 -11.878 1.889 1 96.71 53 GLU B N 1
ATOM 1563 C CA . GLU B 1 53 ? 2.299 -13.15 2.445 1 96.71 53 GLU B CA 1
ATOM 1564 C C . GLU B 1 53 ? 2.654 -14.141 1.341 1 96.71 53 GLU B C 1
ATOM 1566 O O . GLU B 1 53 ? 1.832 -14.426 0.467 1 96.71 53 GLU B O 1
ATOM 1571 N N . MET B 1 54 ? 3.834 -14.706 1.36 1 97.37 54 MET B N 1
ATOM 1572 C CA . MET B 1 54 ? 4.296 -15.733 0.431 1 97.37 54 MET B CA 1
ATOM 1573 C C . MET B 1 54 ? 4.965 -16.882 1.177 1 97.37 54 MET B C 1
ATOM 1575 O O . MET B 1 54 ? 5.502 -16.689 2.269 1 97.37 54 MET B O 1
ATOM 1579 N N . PRO B 1 55 ? 4.912 -18.053 0.618 1 96.03 55 PRO B N 1
ATOM 1580 C CA . PRO B 1 55 ? 5.551 -19.184 1.295 1 96.03 55 PRO B CA 1
ATOM 1581 C C . PRO B 1 55 ? 7.065 -19.024 1.407 1 96.03 55 PRO B C 1
ATOM 1583 O O . PRO B 1 55 ? 7.714 -18.568 0.462 1 96.03 55 PRO B O 1
ATOM 1586 N N . GLU B 1 56 ? 7.538 -19.42 2.528 1 94.84 56 GLU B N 1
ATOM 1587 C CA . GLU B 1 56 ? 8.972 -19.311 2.773 1 94.84 56 GLU B CA 1
ATOM 1588 C C . GLU B 1 56 ? 9.655 -20.672 2.667 1 94.84 56 GLU B C 1
ATOM 1590 O O . GLU B 1 56 ? 10.871 -20.749 2.479 1 94.84 56 GLU B O 1
ATOM 1595 N N . ASN B 1 57 ? 8.898 -21.765 2.71 1 94.66 57 ASN B N 1
ATOM 1596 C CA . ASN B 1 57 ? 9.546 -23.057 2.908 1 94.66 57 ASN B CA 1
ATOM 1597 C C . ASN B 1 57 ? 9.053 -24.092 1.901 1 94.66 57 ASN B C 1
ATOM 1599 O O . ASN B 1 57 ? 9.045 -25.29 2.189 1 94.66 57 ASN B O 1
ATOM 1603 N N . LEU B 1 58 ? 8.527 -23.673 0.787 1 94.22 58 LEU B N 1
ATOM 1604 C CA . LEU B 1 58 ? 8.22 -24.625 -0.275 1 94.22 58 LEU B CA 1
ATOM 1605 C C . LEU B 1 58 ? 9.494 -25.263 -0.817 1 94.22 58 LEU B C 1
ATOM 1607 O O . LEU B 1 58 ? 10.546 -24.621 -0.86 1 94.22 58 LEU B O 1
ATOM 1611 N N . GLU B 1 59 ? 9.422 -26.509 -1.207 1 91.76 59 GLU B N 1
ATOM 1612 C CA . GLU B 1 59 ? 10.545 -27.16 -1.875 1 91.76 59 GLU B CA 1
ATOM 1613 C C . GLU B 1 59 ? 10.876 -26.471 -3.195 1 91.76 59 GLU B C 1
ATOM 1615 O O . GLU B 1 59 ? 10.009 -26.32 -4.058 1 91.76 59 GLU B O 1
ATOM 1620 N N . LEU B 1 60 ? 12.06 -26.08 -3.265 1 83.66 60 LEU B N 1
ATOM 1621 C CA . LEU B 1 60 ? 12.5 -25.402 -4.479 1 83.66 60 LEU B CA 1
ATOM 1622 C C . LEU B 1 60 ? 13.224 -26.369 -5.41 1 83.66 60 LEU B C 1
ATOM 1624 O O . LEU B 1 60 ? 13.65 -27.445 -4.984 1 83.66 60 LEU B O 1
ATOM 1628 N N . GLY B 1 61 ? 13.322 -25.985 -6.67 1 76.85 61 GLY B N 1
ATOM 1629 C CA . GLY B 1 61 ? 14.137 -26.729 -7.617 1 76.85 61 GLY B CA 1
ATOM 1630 C C . GLY B 1 61 ? 13.408 -27.907 -8.234 1 76.85 61 GLY B C 1
ATOM 1631 O O . GLY B 1 61 ? 14.024 -28.753 -8.886 1 76.85 61 GLY B O 1
ATOM 1632 N N . SER B 1 62 ? 12.199 -28.071 -7.87 1 75.23 62 SER B N 1
ATOM 1633 C CA . SER B 1 62 ? 11.431 -29.131 -8.515 1 75.23 62 SER B CA 1
ATOM 1634 C C . SER B 1 62 ? 10.601 -28.587 -9.673 1 75.23 62 SER B C 1
ATOM 1636 O O . SER B 1 62 ? 10.52 -27.372 -9.869 1 75.23 62 SER B O 1
ATOM 1638 N N . LEU B 1 63 ? 10.072 -29.498 -10.395 1 77.67 63 LEU B N 1
ATOM 1639 C CA . LEU B 1 63 ? 9.189 -29.151 -11.504 1 77.67 63 LEU B CA 1
ATOM 1640 C C . LEU B 1 63 ? 7.914 -28.488 -10.996 1 77.67 63 LEU B C 1
ATOM 1642 O O . LEU B 1 63 ? 7.209 -27.822 -11.758 1 77.67 63 LEU B O 1
ATOM 1646 N N . CYS B 1 64 ? 7.786 -28.573 -9.691 1 90.56 64 CYS B N 1
ATOM 1647 C CA . CYS B 1 64 ? 6.527 -28.118 -9.111 1 90.56 64 CYS B CA 1
ATOM 1648 C C . CYS B 1 64 ? 6.662 -26.706 -8.554 1 90.56 64 CYS B C 1
ATOM 1650 O O . CYS B 1 64 ? 5.662 -26.016 -8.35 1 90.56 64 CYS B O 1
ATOM 1652 N N . SER B 1 65 ? 7.91 -26.318 -8.298 1 91.23 65 SER B N 1
ATOM 1653 C CA . SER B 1 65 ? 8.157 -25.085 -7.557 1 91.23 65 SER B CA 1
ATOM 1654 C C . SER B 1 65 ? 7.575 -23.877 -8.285 1 91.23 65 SER B C 1
ATOM 1656 O O . SER B 1 65 ? 7.006 -22.982 -7.656 1 91.23 65 SER B O 1
ATOM 1658 N N . ASP B 1 66 ? 7.722 -23.864 -9.558 1 90.93 66 ASP B N 1
ATOM 1659 C CA . ASP B 1 66 ? 7.189 -22.755 -10.344 1 90.93 66 ASP B CA 1
ATOM 1660 C C . ASP B 1 66 ? 5.668 -22.68 -10.224 1 90.93 66 ASP B C 1
ATOM 1662 O O . ASP B 1 66 ? 5.11 -21.603 -10.003 1 90.93 66 ASP B O 1
ATOM 1666 N N . LEU B 1 67 ? 5.036 -23.786 -10.269 1 91.37 67 LEU B N 1
ATOM 1667 C CA . LEU B 1 67 ? 3.581 -23.845 -10.167 1 91.37 67 LEU B CA 1
ATOM 1668 C C . LEU B 1 67 ? 3.113 -23.379 -8.793 1 91.37 67 LEU B C 1
ATOM 1670 O O . LEU B 1 67 ? 2.183 -22.576 -8.688 1 91.37 67 LEU B O 1
ATOM 1674 N N . TRP B 1 68 ? 3.754 -23.84 -7.764 1 94.72 68 TRP B N 1
ATOM 1675 C CA . TRP B 1 68 ? 3.351 -23.496 -6.405 1 94.72 68 TRP B CA 1
ATOM 1676 C C . TRP B 1 68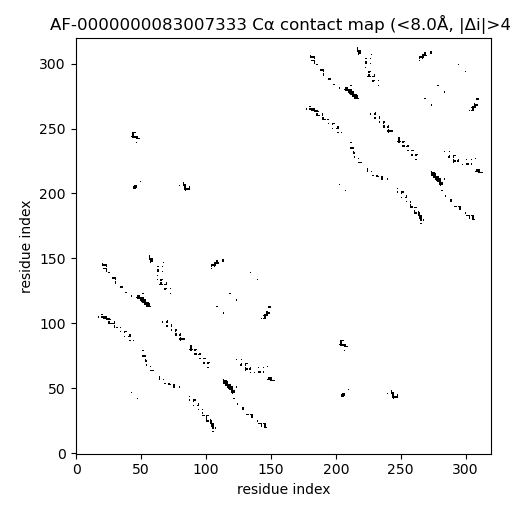 ? 3.499 -21.999 -6.155 1 94.72 68 TRP B C 1
ATOM 1678 O O . TRP B 1 68 ? 2.584 -21.357 -5.632 1 94.72 68 TRP B O 1
ATOM 1688 N N . THR B 1 69 ? 4.64 -21.468 -6.52 1 94.54 69 THR B N 1
ATOM 1689 C CA . THR B 1 69 ? 4.889 -20.046 -6.313 1 94.54 69 THR B CA 1
ATOM 1690 C C . THR B 1 69 ? 3.865 -19.203 -7.068 1 94.54 69 THR B C 1
ATOM 1692 O O . THR B 1 69 ? 3.357 -18.213 -6.538 1 94.54 69 THR B O 1
ATOM 1695 N N . LEU B 1 70 ? 3.576 -19.627 -8.259 1 93.53 70 LEU B N 1
ATOM 1696 C CA . LEU B 1 70 ? 2.609 -18.88 -9.056 1 93.53 70 LEU B CA 1
ATOM 1697 C C . LEU B 1 70 ? 1.216 -18.966 -8.44 1 93.53 70 LEU B C 1
ATOM 1699 O O . LEU B 1 70 ? 0.454 -17.997 -8.482 1 93.53 70 LEU B O 1
ATOM 1703 N N . ARG B 1 71 ? 0.9 -20.061 -7.856 1 95.13 71 ARG B N 1
ATOM 1704 C CA . ARG B 1 71 ? -0.401 -20.215 -7.215 1 95.13 71 ARG B CA 1
ATOM 1705 C C . ARG B 1 71 ? -0.53 -19.289 -6.009 1 95.13 71 ARG B C 1
ATOM 1707 O O . ARG B 1 71 ? -1.547 -18.612 -5.846 1 95.13 71 ARG B O 1
ATOM 1714 N N . PHE B 1 72 ? 0.435 -19.263 -5.193 1 97.28 72 PHE B N 1
ATOM 1715 C CA . PHE B 1 72 ? 0.415 -18.37 -4.04 1 97.28 72 PHE B CA 1
ATOM 1716 C C . PHE B 1 72 ? 0.495 -16.913 -4.482 1 97.28 72 PHE B C 1
ATOM 1718 O O . PHE B 1 72 ? -0.115 -16.038 -3.865 1 97.28 72 PHE B O 1
ATOM 1725 N N . GLY B 1 73 ? 1.285 -16.69 -5.521 1 97.46 73 GLY B N 1
ATOM 1726 C CA . GLY B 1 73 ? 1.34 -15.352 -6.089 1 97.46 73 GLY B CA 1
ATOM 1727 C C . GLY B 1 73 ? -0.004 -14.863 -6.594 1 97.46 73 GLY B C 1
ATOM 1728 O O . GLY B 1 73 ? -0.362 -13.7 -6.394 1 97.46 73 GLY B O 1
ATOM 1729 N N . LEU B 1 74 ? -0.745 -15.735 -7.21 1 96.04 74 LEU B N 1
ATOM 1730 C CA . LEU B 1 74 ? -2.088 -15.403 -7.672 1 96.04 74 LEU B CA 1
ATOM 1731 C C . LEU B 1 74 ? -2.975 -14.978 -6.506 1 96.04 74 LEU B C 1
ATOM 1733 O O . LEU B 1 74 ? -3.658 -13.954 -6.581 1 96.04 74 LEU B O 1
ATOM 1737 N N . ALA B 1 75 ? -2.934 -15.708 -5.44 1 97.59 75 ALA B N 1
ATOM 1738 C CA . ALA B 1 75 ? -3.726 -15.373 -4.26 1 97.59 75 ALA B CA 1
ATOM 1739 C C . ALA B 1 75 ? -3.309 -14.023 -3.684 1 97.59 75 ALA B C 1
ATOM 1741 O O . ALA B 1 75 ? -4.157 -13.231 -3.266 1 97.59 75 ALA B O 1
ATOM 1742 N N . ALA B 1 76 ? -2.03 -13.819 -3.657 1 98.05 76 ALA B N 1
ATOM 1743 C CA . ALA B 1 76 ? -1.515 -12.556 -3.135 1 98.05 76 ALA B CA 1
ATOM 1744 C C . ALA B 1 76 ? -1.996 -11.377 -3.977 1 98.05 76 ALA B C 1
ATOM 1746 O O . ALA B 1 76 ? -2.415 -10.35 -3.437 1 98.05 76 ALA B O 1
ATOM 1747 N N . ILE B 1 77 ? -1.975 -11.474 -5.327 1 97.99 77 ILE B N 1
ATOM 1748 C CA . ILE B 1 77 ? -2.416 -10.402 -6.213 1 97.99 77 ILE B CA 1
ATOM 1749 C C . ILE B 1 77 ? -3.909 -10.15 -6.015 1 97.99 77 ILE B C 1
ATOM 1751 O O . ILE B 1 77 ? -4.357 -9.001 -6.02 1 97.99 77 ILE B O 1
ATOM 1755 N N . LEU B 1 78 ? -4.651 -11.193 -5.815 1 97.93 78 LEU B N 1
ATOM 1756 C CA . LEU B 1 78 ? -6.087 -11.031 -5.617 1 97.93 78 LEU B CA 1
ATOM 1757 C C . LEU B 1 78 ? -6.378 -10.336 -4.291 1 97.93 78 LEU B C 1
ATOM 1759 O O . LEU B 1 78 ? -7.297 -9.519 -4.202 1 97.93 78 LEU B O 1
ATOM 1763 N N . ARG B 1 79 ? -5.623 -10.649 -3.314 1 97.12 79 ARG B N 1
ATOM 1764 C CA . ARG B 1 79 ? -5.768 -9.947 -2.042 1 97.12 79 ARG B CA 1
ATOM 1765 C C . ARG B 1 79 ? -5.421 -8.47 -2.189 1 97.12 79 ARG B C 1
ATOM 1767 O O . ARG B 1 79 ? -6.089 -7.61 -1.61 1 97.12 79 ARG B O 1
ATOM 1774 N N . LEU B 1 80 ? -4.38 -8.202 -2.946 1 97.08 80 LEU B N 1
ATOM 1775 C CA . LEU B 1 80 ? -4.029 -6.817 -3.238 1 97.08 80 LEU B CA 1
ATOM 1776 C C . LEU B 1 80 ? -5.179 -6.1 -3.937 1 97.08 80 LEU B C 1
ATOM 1778 O O . LEU B 1 80 ? -5.526 -4.974 -3.575 1 97.08 80 LEU B O 1
ATOM 1782 N N . ALA B 1 81 ? -5.773 -6.785 -4.856 1 97.73 81 ALA B N 1
ATOM 1783 C CA . ALA B 1 81 ? -6.859 -6.196 -5.637 1 97.73 81 ALA B CA 1
ATOM 1784 C C . ALA B 1 81 ? -8.052 -5.857 -4.748 1 97.73 81 ALA B C 1
ATOM 1786 O O . ALA B 1 81 ? -8.735 -4.855 -4.971 1 97.73 81 ALA B O 1
ATOM 1787 N N . ALA B 1 82 ? -8.258 -6.669 -3.74 1 97.2 82 ALA B N 1
ATOM 1788 C CA . ALA B 1 82 ? -9.399 -6.479 -2.848 1 97.2 82 ALA B CA 1
ATOM 1789 C C . ALA B 1 82 ? -9.197 -5.262 -1.951 1 97.2 82 ALA B C 1
ATOM 1791 O O . ALA B 1 82 ? -10.157 -4.737 -1.381 1 97.2 82 ALA B O 1
ATOM 1792 N N . ARG B 1 83 ? -7.981 -4.833 -1.819 1 96.45 83 ARG B N 1
ATOM 1793 C CA . ARG B 1 83 ? -7.67 -3.716 -0.934 1 96.45 83 ARG B CA 1
ATOM 1794 C C . ARG B 1 83 ? -7.377 -2.45 -1.732 1 96.45 83 ARG B C 1
ATOM 1796 O O . ARG B 1 83 ? -7.106 -1.395 -1.155 1 96.45 83 ARG B O 1
ATOM 1803 N N . ALA B 1 84 ? -7.409 -2.601 -3.059 1 97.3 84 ALA B N 1
ATOM 1804 C CA . ALA B 1 84 ? -7.028 -1.503 -3.944 1 97.3 84 ALA B CA 1
ATOM 1805 C C . ALA B 1 84 ? -8.223 -0.604 -4.247 1 97.3 84 ALA B C 1
ATOM 1807 O O . ALA B 1 84 ? -9.371 -1.054 -4.215 1 97.3 84 ALA B O 1
ATOM 1808 N N . GLY B 1 85 ? -7.955 0.6 -4.566 1 96.06 85 GLY B N 1
ATOM 1809 C CA . GLY B 1 85 ? -8.981 1.535 -4.998 1 96.06 85 GLY B CA 1
ATOM 1810 C C . GLY B 1 85 ? -9.558 1.2 -6.361 1 96.06 85 GLY B C 1
ATOM 1811 O O . GLY B 1 85 ? -9.098 0.268 -7.023 1 96.06 85 GLY B O 1
ATOM 1812 N N . GLY B 1 86 ? -10.478 1.908 -6.752 1 96.1 86 GLY B N 1
ATOM 1813 C CA . GLY B 1 86 ? -11.341 1.605 -7.882 1 96.1 86 GLY B CA 1
ATOM 1814 C C . GLY B 1 86 ? -10.6 1.569 -9.206 1 96.1 86 GLY B C 1
ATOM 1815 O O . GLY B 1 86 ? -11.043 0.917 -10.153 1 96.1 86 GLY B O 1
ATOM 1816 N N . ALA B 1 87 ? -9.524 2.265 -9.374 1 97.18 87 ALA B N 1
ATOM 1817 C CA . ALA B 1 87 ? -8.774 2.285 -10.628 1 97.18 87 ALA B CA 1
ATOM 1818 C C . ALA B 1 87 ? -7.684 1.217 -10.631 1 97.18 87 ALA B C 1
ATOM 1820 O O . ALA B 1 87 ? -7.359 0.656 -11.68 1 97.18 87 ALA B O 1
ATOM 1821 N N . LEU B 1 88 ? -7.161 0.97 -9.502 1 97.65 88 LEU B N 1
ATOM 1822 C CA . LEU B 1 88 ? -6.056 0.024 -9.388 1 97.65 88 LEU B CA 1
ATOM 1823 C C . LEU B 1 88 ? -6.57 -1.412 -9.36 1 97.65 88 LEU B C 1
ATOM 1825 O O . LEU B 1 88 ? -5.968 -2.302 -9.964 1 97.65 88 LEU B O 1
ATOM 1829 N N . SER B 1 89 ? -7.717 -1.668 -8.789 1 97.88 89 SER B N 1
ATOM 1830 C CA . SER B 1 89 ? -8.241 -3.009 -8.555 1 97.88 89 SER B CA 1
ATOM 1831 C C . SER B 1 89 ? -8.449 -3.758 -9.867 1 97.88 89 SER B C 1
ATOM 1833 O O . SER B 1 89 ? -7.989 -4.892 -10.02 1 97.88 89 SER B O 1
ATOM 1835 N N . PRO B 1 90 ? -9.109 -3.107 -10.854 1 97.78 90 PRO B N 1
ATOM 1836 C CA . PRO B 1 90 ? -9.297 -3.851 -12.102 1 97.78 90 PRO B CA 1
ATOM 1837 C C . PRO B 1 90 ? -7.977 -4.193 -12.789 1 97.78 90 PRO B C 1
ATOM 1839 O O . PRO B 1 90 ? -7.871 -5.229 -13.45 1 97.78 90 PRO B O 1
ATOM 1842 N N . ARG B 1 91 ? -6.971 -3.36 -12.626 1 96.99 91 ARG B N 1
ATOM 1843 C CA . ARG B 1 91 ? -5.672 -3.631 -13.234 1 96.99 91 ARG B CA 1
ATOM 1844 C C . ARG B 1 91 ? -4.981 -4.804 -12.548 1 96.99 91 ARG B C 1
ATOM 1846 O O . ARG B 1 91 ? -4.36 -5.639 -13.209 1 96.99 91 ARG B O 1
ATOM 1853 N N . LEU B 1 92 ? -5.139 -4.878 -11.258 1 97.67 92 LEU B N 1
ATOM 1854 C CA . LEU B 1 92 ? -4.576 -5.994 -10.506 1 97.67 92 LEU B CA 1
ATOM 1855 C C . LEU B 1 92 ? -5.305 -7.292 -10.833 1 97.67 92 LEU B C 1
ATOM 1857 O O . LEU B 1 92 ? -4.678 -8.346 -10.964 1 97.67 92 LEU B O 1
ATOM 1861 N N . ARG B 1 93 ? -6.619 -7.181 -11.02 1 97.37 93 ARG B N 1
ATOM 1862 C CA . ARG B 1 93 ? -7.385 -8.368 -11.383 1 97.37 93 ARG B CA 1
ATOM 1863 C C . ARG B 1 93 ? -7.021 -8.849 -12.783 1 97.37 93 ARG B C 1
ATOM 1865 O O . ARG B 1 93 ? -6.987 -10.054 -13.043 1 97.37 93 ARG B O 1
ATOM 1872 N N . ALA B 1 94 ? -6.754 -7.93 -13.655 1 94.93 94 ALA B N 1
ATOM 1873 C CA . ALA B 1 94 ? -6.292 -8.306 -14.988 1 94.93 94 ALA B CA 1
ATOM 1874 C C . ALA B 1 94 ? -4.938 -9.006 -14.922 1 94.93 94 ALA B C 1
ATOM 1876 O O . ALA B 1 94 ? -4.688 -9.959 -15.664 1 94.93 94 ALA B O 1
ATOM 1877 N N . LEU B 1 95 ? -4.068 -8.51 -14.067 1 94.8 95 LEU B N 1
ATOM 1878 C CA . LEU B 1 95 ? -2.781 -9.161 -13.851 1 94.8 95 LEU B CA 1
ATOM 1879 C C . LEU B 1 95 ? -2.97 -10.573 -13.306 1 94.8 95 LEU B C 1
ATOM 1881 O O . LEU B 1 95 ? -2.351 -11.52 -13.795 1 94.8 95 LEU B O 1
ATOM 1885 N N . ALA B 1 96 ? -3.906 -10.729 -12.369 1 94.5 96 ALA B N 1
ATOM 1886 C CA . ALA B 1 96 ? -4.206 -12.031 -11.778 1 94.5 96 ALA B CA 1
ATOM 1887 C C . ALA B 1 96 ? -4.774 -12.989 -12.821 1 94.5 96 ALA B C 1
ATOM 1889 O O . ALA B 1 96 ? -4.482 -14.187 -12.796 1 94.5 96 ALA B O 1
ATOM 1890 N N . ALA B 1 97 ? -5.546 -12.439 -13.729 1 93.09 97 ALA B N 1
ATOM 1891 C CA . ALA B 1 97 ? -6.172 -13.259 -14.763 1 93.09 97 ALA B CA 1
ATOM 1892 C C . ALA B 1 97 ? -5.12 -13.932 -15.64 1 93.09 97 ALA B C 1
ATOM 1894 O O . ALA B 1 97 ? -5.328 -15.048 -16.123 1 93.09 97 ALA B O 1
ATOM 1895 N N . GLN B 1 98 ? -3.931 -13.236 -15.773 1 90.79 98 GLN B N 1
ATOM 1896 C CA . GLN B 1 98 ? -2.853 -13.814 -16.568 1 90.79 98 GLN B CA 1
ATOM 1897 C C . GLN B 1 98 ? -2.311 -15.084 -15.919 1 90.79 98 GLN B C 1
ATOM 1899 O O . GLN B 1 98 ? -1.671 -15.903 -16.582 1 90.79 98 GLN B O 1
ATOM 1904 N N . LEU B 1 99 ? -2.576 -15.305 -14.608 1 90.06 99 LEU B N 1
ATOM 1905 C CA . LEU B 1 99 ? -2.046 -16.443 -13.866 1 90.06 99 LEU B CA 1
ATOM 1906 C C . LEU B 1 99 ? -3.141 -17.467 -13.586 1 90.06 99 LEU B C 1
ATOM 1908 O O . LEU B 1 99 ? -2.883 -18.509 -12.979 1 90.06 99 LEU B O 1
ATOM 1912 N N . HIS B 1 100 ? -4.385 -17.23 -13.964 1 89.53 100 HIS B N 1
ATOM 1913 C CA . HIS B 1 100 ? -5.537 -18.029 -13.561 1 89.53 100 HIS B CA 1
ATOM 1914 C C . HIS B 1 100 ? -5.376 -19.483 -13.991 1 89.53 100 HIS B C 1
ATOM 1916 O O . HIS B 1 100 ? -5.926 -20.387 -13.357 1 89.53 100 HIS B O 1
ATOM 1922 N N . PHE B 1 101 ? -4.624 -19.69 -15.001 1 86.5 101 PHE B N 1
ATOM 1923 C CA . PHE B 1 101 ? -4.437 -21.044 -15.509 1 86.5 101 PHE B CA 1
ATOM 1924 C C . PHE B 1 101 ? -3.854 -21.951 -14.431 1 86.5 101 PHE B C 1
ATOM 1926 O O . PHE B 1 101 ? -4.092 -23.16 -14.435 1 86.5 101 PHE B O 1
ATOM 1933 N N . VAL B 1 102 ? -3.102 -21.396 -13.517 1 88.94 102 VAL B N 1
ATOM 1934 C CA . VAL B 1 102 ? -2.436 -22.219 -12.513 1 88.94 102 VAL B CA 1
ATOM 1935 C C . VAL B 1 102 ? -3.476 -22.844 -11.585 1 88.94 102 VAL B C 1
ATOM 1937 O O . VAL B 1 102 ? -3.164 -23.76 -10.821 1 88.94 102 VAL B O 1
ATOM 1940 N N . THR B 1 103 ? -4.686 -22.397 -11.638 1 90.35 103 THR B N 1
ATOM 1941 C CA . THR B 1 103 ? -5.749 -22.962 -10.815 1 90.35 103 THR B CA 1
ATOM 1942 C C . THR B 1 103 ? -6.194 -24.316 -11.36 1 90.35 103 THR B C 1
ATOM 1944 O O . THR B 1 103 ? -6.976 -25.022 -10.72 1 90.35 103 THR B O 1
ATOM 1947 N N . GLY B 1 104 ? -5.687 -24.602 -12.491 1 87.29 104 GLY B N 1
ATOM 1948 C CA . GLY B 1 104 ? -5.972 -25.91 -13.058 1 87.29 104 GLY B CA 1
ATOM 1949 C C . GLY B 1 104 ? -5.39 -27.052 -12.247 1 87.29 104 GLY B C 1
ATOM 1950 O O . GLY B 1 104 ? -5.715 -28.218 -12.484 1 87.29 104 GLY B O 1
ATOM 1951 N N . CYS B 1 105 ? -4.524 -26.754 -11.409 1 87.82 105 CYS B N 1
ATOM 1952 C CA . CYS B 1 105 ? -3.988 -27.744 -10.481 1 87.82 105 CYS B CA 1
ATOM 1953 C C . CYS B 1 105 ? -4.47 -27.476 -9.06 1 87.82 105 CYS B C 1
ATOM 1955 O O . CYS B 1 105 ? -4.095 -26.472 -8.452 1 87.82 105 CYS B O 1
ATOM 1957 N N . PRO B 1 106 ? -5.365 -28.327 -8.579 1 89.9 106 PRO B N 1
ATOM 1958 C CA . PRO B 1 106 ? -5.788 -28.137 -7.189 1 89.9 106 PRO B CA 1
ATOM 1959 C C . PRO B 1 106 ? -4.676 -28.439 -6.187 1 89.9 106 PRO B C 1
ATOM 1961 O O . PRO B 1 106 ? -4.116 -29.538 -6.194 1 89.9 106 PRO B O 1
ATOM 1964 N N . LEU B 1 107 ? -4.3 -27.498 -5.434 1 93.26 107 LEU B N 1
ATOM 1965 C CA . LEU B 1 107 ? -3.22 -27.685 -4.471 1 93.26 107 LEU B CA 1
ATOM 1966 C C . LEU B 1 107 ? -3.771 -28.1 -3.111 1 93.26 107 LEU B C 1
ATOM 1968 O O . LEU B 1 107 ? -4.822 -27.615 -2.687 1 93.26 107 LEU B O 1
ATOM 1972 N N . SER B 1 108 ? -3.049 -29.034 -2.514 1 93.48 108 SER B N 1
ATOM 1973 C CA . SER B 1 108 ? -3.38 -29.466 -1.159 1 93.48 108 SER B CA 1
ATOM 1974 C C . SER B 1 108 ? -2.145 -29.479 -0.266 1 93.48 108 SER B C 1
ATOM 1976 O O . SER B 1 108 ? -1.025 -29.661 -0.748 1 93.48 108 SER B O 1
ATOM 1978 N N . ASP B 1 109 ? -2.366 -29.129 0.954 1 93.43 109 ASP B N 1
ATOM 1979 C CA . ASP B 1 109 ? -1.342 -29.202 1.991 1 93.43 109 ASP B CA 1
ATOM 1980 C C . ASP B 1 109 ? -1.806 -30.066 3.161 1 93.43 109 ASP B C 1
ATOM 1982 O O . ASP B 1 109 ? -2.091 -29.552 4.245 1 93.43 109 ASP B O 1
ATOM 1986 N N . PRO B 1 110 ? -1.789 -31.407 2.893 1 90.53 110 PRO B N 1
ATOM 1987 C CA . PRO B 1 110 ? -2.345 -32.286 3.924 1 90.53 110 PRO B CA 1
ATOM 1988 C C . PRO B 1 110 ? -1.592 -32.193 5.249 1 90.53 110 PRO B C 1
ATOM 1990 O O . PRO B 1 110 ? -2.182 -32.392 6.314 1 90.53 110 PRO B O 1
ATOM 1993 N N . GLN B 1 111 ? -0.345 -31.856 5.254 1 90.76 111 GLN B N 1
ATOM 1994 C CA . GLN B 1 111 ? 0.459 -31.788 6.469 1 90.76 111 GLN B CA 1
ATOM 1995 C C . GLN B 1 111 ? 0.435 -30.383 7.067 1 90.76 111 GLN B C 1
ATOM 1997 O O . GLN B 1 111 ? 0.893 -30.174 8.192 1 90.76 111 GLN B O 1
ATOM 2002 N N . GLY B 1 112 ? -0.051 -29.373 6.338 1 93.56 112 GLY B N 1
ATOM 2003 C CA . GLY B 1 112 ? -0.061 -28.004 6.829 1 93.56 112 GLY B CA 1
ATOM 2004 C C . GLY B 1 112 ? 1.327 -27.46 7.109 1 93.56 112 GLY B C 1
ATOM 2005 O O . GLY B 1 112 ? 1.56 -26.847 8.153 1 93.56 112 GLY B O 1
ATOM 2006 N N . CYS B 1 113 ? 2.253 -27.727 6.231 1 94.46 113 CYS B N 1
ATOM 2007 C CA . CYS B 1 113 ? 3.653 -27.429 6.512 1 94.46 113 CYS B CA 1
ATOM 2008 C C . CYS B 1 113 ? 4.03 -26.045 5.997 1 94.46 113 CYS B C 1
ATOM 2010 O O . CYS B 1 113 ? 5.078 -25.508 6.359 1 94.46 113 CYS B O 1
ATOM 2012 N N . VAL B 1 114 ? 3.172 -25.483 5.196 1 95.62 114 VAL B N 1
ATOM 2013 C CA . VAL B 1 114 ? 3.543 -24.234 4.54 1 95.62 114 VAL B CA 1
ATOM 2014 C C . VAL B 1 114 ? 3.589 -23.105 5.566 1 95.62 114 VAL B C 1
ATOM 2016 O O . VAL B 1 114 ? 2.645 -22.919 6.337 1 95.62 114 VAL B O 1
ATOM 2019 N N . ARG B 1 115 ? 4.641 -22.345 5.595 1 96.3 115 ARG B N 1
ATOM 2020 C CA . ARG B 1 115 ? 4.799 -21.137 6.4 1 96.3 115 ARG B CA 1
ATOM 2021 C C . ARG B 1 115 ? 4.886 -19.898 5.515 1 96.3 115 ARG B C 1
ATOM 2023 O O . ARG B 1 115 ? 5.583 -19.902 4.498 1 96.3 115 ARG B O 1
ATOM 2030 N N . LEU B 1 116 ? 4.177 -18.956 5.89 1 96.06 116 LEU B N 1
ATOM 2031 C CA . LEU B 1 116 ? 4.132 -17.731 5.1 1 96.06 116 LEU B CA 1
ATOM 2032 C C . LEU B 1 116 ? 5.001 -16.646 5.727 1 96.06 116 LEU B C 1
ATOM 2034 O O . LEU B 1 116 ? 5.167 -16.608 6.949 1 96.06 116 LEU B O 1
ATOM 2038 N N . ARG B 1 117 ? 5.6 -15.872 4.918 1 96.92 117 ARG B N 1
ATOM 2039 C CA . ARG B 1 117 ? 6.361 -14.698 5.331 1 96.92 117 ARG B CA 1
ATOM 2040 C C . ARG B 1 117 ? 5.975 -13.477 4.503 1 96.92 117 ARG B C 1
ATOM 2042 O O . ARG B 1 117 ? 5.574 -13.607 3.345 1 96.92 117 ARG B O 1
ATOM 2049 N N . PRO B 1 118 ? 6.186 -12.326 5.106 1 96.16 118 PRO B N 1
ATOM 2050 C CA . PRO B 1 118 ? 5.915 -11.107 4.342 1 96.16 118 PRO B CA 1
ATOM 2051 C C . PRO B 1 118 ? 7.01 -10.791 3.325 1 96.16 118 PRO B C 1
ATOM 2053 O O . PRO B 1 118 ? 8.198 -10.899 3.639 1 96.16 118 PRO B O 1
ATOM 2056 N N . VAL B 1 119 ? 6.608 -10.467 2.127 1 95.67 119 VAL B N 1
ATOM 2057 C CA . VAL B 1 119 ? 7.515 -9.978 1.094 1 95.67 119 VAL B CA 1
ATOM 2058 C C . VAL B 1 119 ? 6.948 -8.707 0.467 1 95.67 119 VAL B C 1
ATOM 2060 O O . VAL B 1 119 ? 5.73 -8.519 0.423 1 95.67 119 VAL B O 1
ATOM 2063 N N . ASN B 1 120 ? 7.814 -7.851 -0.029 1 95.68 120 ASN B N 1
ATOM 2064 C CA . ASN B 1 120 ? 7.365 -6.631 -0.693 1 95.68 120 ASN B CA 1
ATOM 2065 C C . ASN B 1 120 ? 6.734 -6.932 -2.05 1 95.68 120 ASN B C 1
ATOM 2067 O O . ASN B 1 120 ? 7.119 -7.892 -2.72 1 95.68 120 ASN B O 1
ATOM 2071 N N . VAL B 1 121 ? 5.834 -6.106 -2.446 1 96.51 121 VAL B N 1
ATOM 2072 C CA . VAL B 1 121 ? 5.145 -6.284 -3.72 1 96.51 121 VAL B CA 1
ATOM 2073 C C . VAL B 1 121 ? 6.161 -6.293 -4.86 1 96.51 121 VAL B C 1
ATOM 2075 O O . VAL B 1 121 ? 5.999 -7.025 -5.839 1 96.51 121 VAL B O 1
ATOM 2078 N N . SER B 1 122 ? 7.199 -5.484 -4.79 1 93.81 122 SER B N 1
ATOM 2079 C CA . SER B 1 122 ? 8.23 -5.495 -5.822 1 93.81 122 SER B CA 1
ATOM 2080 C C . SER B 1 122 ? 8.873 -6.872 -5.948 1 93.81 122 SER B C 1
ATOM 2082 O O . SER B 1 122 ? 9.094 -7.361 -7.058 1 93.81 122 SER B O 1
ATOM 2084 N N . GLN B 1 123 ? 9.147 -7.503 -4.81 1 95.7 123 GLN B N 1
ATOM 2085 C CA . GLN B 1 123 ? 9.703 -8.852 -4.8 1 95.7 123 GLN B CA 1
ATOM 2086 C C . GLN B 1 123 ? 8.706 -9.862 -5.361 1 95.7 123 GLN B C 1
ATOM 2088 O O . GLN B 1 123 ? 9.085 -10.769 -6.104 1 95.7 123 GLN B O 1
ATOM 2093 N N . LEU B 1 124 ? 7.459 -9.73 -4.964 1 97.39 124 LEU B N 1
ATOM 2094 C CA . LEU B 1 124 ? 6.416 -10.612 -5.477 1 97.39 124 LEU B CA 1
ATOM 2095 C C . LEU B 1 124 ? 6.378 -10.581 -7.001 1 97.39 124 LEU B C 1
ATOM 2097 O O . LEU B 1 124 ? 6.387 -11.631 -7.648 1 97.39 124 LEU B O 1
ATOM 2101 N N . LEU B 1 125 ? 6.32 -9.346 -7.597 1 96.47 125 LEU B N 1
ATOM 2102 C CA . LEU B 1 125 ? 6.216 -9.202 -9.045 1 96.47 125 LEU B CA 1
ATOM 2103 C C . LEU B 1 125 ? 7.431 -9.807 -9.74 1 96.47 125 LEU B C 1
ATOM 2105 O O . LEU B 1 125 ? 7.293 -10.487 -10.76 1 96.47 125 LEU B O 1
ATOM 2109 N N . GLY B 1 126 ? 8.604 -9.633 -9.145 1 94.42 126 GLY B N 1
ATOM 2110 C CA . GLY B 1 126 ? 9.804 -10.253 -9.683 1 94.42 126 GLY B CA 1
ATOM 2111 C C . GLY B 1 126 ? 9.76 -11.769 -9.644 1 94.42 126 GLY B C 1
ATOM 2112 O O . GLY B 1 126 ? 10.127 -12.431 -10.617 1 94.42 126 GLY B O 1
ATOM 2113 N N . ALA B 1 127 ? 9.311 -12.31 -8.55 1 94.23 127 ALA B N 1
ATOM 2114 C CA . ALA B 1 127 ? 9.199 -13.759 -8.405 1 94.23 127 ALA B CA 1
ATOM 2115 C C . ALA B 1 127 ? 8.223 -14.338 -9.425 1 94.23 127 ALA B C 1
ATOM 2117 O O . ALA B 1 127 ? 8.48 -15.394 -10.009 1 94.23 127 ALA B O 1
ATOM 2118 N N . LEU B 1 128 ? 7.108 -13.655 -9.625 1 94.3 128 LEU B N 1
ATOM 2119 C CA . LEU B 1 128 ? 6.109 -14.157 -10.561 1 94.3 128 LEU B CA 1
ATOM 2120 C C . LEU B 1 128 ? 6.66 -14.183 -11.983 1 94.3 128 LEU B C 1
ATOM 2122 O O . LEU B 1 128 ? 6.43 -15.14 -12.725 1 94.3 128 LEU B O 1
ATOM 2126 N N . GLU B 1 129 ? 7.402 -13.173 -12.345 1 92.48 129 GLU B N 1
ATOM 2127 C CA . GLU B 1 129 ? 8.033 -13.154 -13.662 1 92.48 129 GLU B CA 1
ATOM 2128 C C . GLU B 1 129 ? 9.02 -14.308 -13.817 1 92.48 129 GLU B C 1
ATOM 2130 O O . GLU B 1 129 ? 9.009 -15.009 -14.831 1 92.48 129 GLU B O 1
ATOM 2135 N N . LEU B 1 130 ? 9.818 -14.485 -12.847 1 91.05 130 LEU B N 1
ATOM 2136 C CA . LEU B 1 130 ? 10.83 -15.534 -12.883 1 91.05 130 LEU B CA 1
ATOM 2137 C C . LEU B 1 130 ? 10.183 -16.91 -13 1 91.05 130 LEU B C 1
ATOM 2139 O O . LEU B 1 130 ? 10.546 -17.699 -13.875 1 91.05 130 LEU B O 1
ATOM 2143 N N . HIS B 1 131 ? 9.156 -17.195 -12.161 1 90.44 131 HIS B N 1
ATOM 2144 C CA . HIS B 1 131 ? 8.572 -18.53 -12.099 1 90.44 131 HIS B CA 1
ATOM 2145 C C . HIS B 1 131 ? 7.642 -18.781 -13.281 1 90.44 131 HIS B C 1
ATOM 2147 O O . HIS B 1 131 ? 7.439 -19.928 -13.685 1 90.44 131 HIS B O 1
ATOM 2153 N N . LEU B 1 132 ? 7.065 -17.734 -13.779 1 89.26 132 LEU B N 1
ATOM 2154 C CA . LEU B 1 132 ? 6.316 -17.899 -15.02 1 89.26 132 LEU B CA 1
ATOM 2155 C C . LEU B 1 132 ? 7.235 -18.339 -16.155 1 89.26 132 LEU B C 1
ATOM 2157 O O . LEU B 1 132 ? 6.876 -19.213 -16.947 1 89.26 132 LEU B O 1
ATOM 2161 N N . GLY B 1 133 ? 8.432 -17.711 -16.222 1 86.1 133 GLY B N 1
ATOM 2162 C CA . GLY B 1 133 ? 9.425 -18.138 -17.194 1 86.1 133 GLY B CA 1
ATOM 2163 C C . GLY B 1 133 ? 9.84 -19.588 -17.026 1 86.1 133 GLY B C 1
ATOM 2164 O O . GLY B 1 133 ? 9.958 -20.323 -18.009 1 86.1 133 GLY B O 1
ATOM 2165 N N . GLY B 1 134 ? 10.009 -19.961 -15.789 1 84.65 134 GLY B N 1
ATOM 2166 C CA . GLY B 1 134 ? 10.364 -21.342 -15.502 1 84.65 134 GLY B CA 1
ATOM 2167 C C . GLY B 1 134 ? 9.288 -22.331 -15.91 1 84.65 134 GLY B C 1
ATOM 2168 O O . GLY B 1 134 ? 9.593 -23.413 -16.416 1 84.65 134 GLY B O 1
ATOM 2169 N N . LEU B 1 135 ? 8.067 -21.978 -15.683 1 84.24 135 LEU B N 1
ATOM 2170 C CA . LEU B 1 135 ? 6.957 -22.867 -16.009 1 84.24 135 LEU B CA 1
ATOM 2171 C C . LEU B 1 135 ? 6.774 -22.976 -17.519 1 84.24 135 LEU B C 1
ATOM 2173 O O . LEU B 1 135 ? 6.382 -24.029 -18.027 1 84.24 135 LEU B O 1
ATOM 2177 N N . ARG B 1 136 ? 7.053 -21.934 -18.206 1 79.5 136 ARG B N 1
ATOM 2178 C CA . ARG B 1 136 ? 6.938 -21.936 -19.661 1 79.5 136 ARG B CA 1
ATOM 2179 C C . ARG B 1 136 ? 7.944 -22.894 -20.289 1 79.5 136 ARG B C 1
ATOM 2181 O O . ARG B 1 136 ? 7.645 -23.547 -21.291 1 79.5 136 ARG B O 1
ATOM 2188 N N . GLU B 1 137 ? 9.044 -22.964 -19.665 1 75.67 137 GLU B N 1
ATOM 2189 C CA . GLU B 1 137 ? 10.107 -23.796 -20.221 1 75.67 137 GLU B CA 1
ATOM 2190 C C . GLU B 1 137 ? 9.86 -25.274 -19.931 1 75.67 137 GLU B C 1
ATOM 2192 O O . GLU B 1 137 ? 10.398 -26.145 -20.618 1 75.67 137 GLU B O 1
ATOM 2197 N N . ARG B 1 138 ? 8.971 -25.324 -18.884 1 71.27 138 ARG B N 1
ATOM 2198 C CA . ARG B 1 138 ? 8.772 -26.708 -18.468 1 71.27 138 ARG B CA 1
ATOM 2199 C C . ARG B 1 138 ? 7.342 -27.163 -18.743 1 71.27 138 ARG B C 1
ATOM 2201 O O . ARG B 1 138 ? 6.419 -26.346 -18.763 1 71.27 138 ARG B O 1
ATOM 2208 N N . HIS B 1 139 ? 6.934 -28.033 -19.601 1 64.45 139 HIS B N 1
ATOM 2209 C CA . HIS B 1 139 ? 5.6 -28.539 -19.902 1 64.45 139 HIS B CA 1
ATOM 2210 C C . HIS B 1 139 ? 5.106 -29.477 -18.806 1 64.45 139 HIS B C 1
ATOM 2212 O O . HIS B 1 139 ? 5.907 -30.141 -18.144 1 64.45 139 HIS B O 1
ATOM 2218 N N . PRO B 1 140 ? 3.804 -29.51 -18.846 1 70.16 140 PRO B N 1
ATOM 2219 C CA . PRO B 1 140 ? 2.869 -29.354 -17.729 1 70.16 140 PRO B CA 1
ATOM 2220 C C . PRO B 1 140 ? 3.355 -30.037 -16.453 1 70.16 140 PRO B C 1
ATOM 2222 O O . PRO B 1 140 ? 4.005 -31.084 -16.517 1 70.16 140 PRO B O 1
ATOM 2225 N N . PRO B 1 141 ? 3.169 -29.302 -15.292 1 76.37 141 PRO B N 1
ATOM 2226 C CA . PRO B 1 141 ? 3.558 -29.963 -14.044 1 76.37 141 PRO B CA 1
ATOM 2227 C C . PRO B 1 141 ? 2.754 -31.233 -13.774 1 76.37 141 PRO B C 1
ATOM 2229 O O . PRO B 1 141 ? 1.553 -31.279 -14.052 1 76.37 141 PRO B O 1
ATOM 2232 N N . PRO B 1 142 ? 3.449 -32.282 -13.45 1 79.93 142 PRO B N 1
ATOM 2233 C CA . PRO B 1 142 ? 2.749 -33.536 -13.16 1 79.93 142 PRO B CA 1
ATOM 2234 C C . PRO B 1 142 ? 1.72 -33.393 -12.041 1 79.93 142 PRO B C 1
ATOM 2236 O O . PRO B 1 142 ? 1.788 -32.447 -11.252 1 79.93 142 PRO B O 1
ATOM 2239 N N . SER B 1 143 ? 0.828 -34.296 -12.009 1 84.17 143 SER B N 1
ATOM 2240 C CA . SER B 1 143 ? -0.24 -34.316 -11.016 1 84.17 143 SER B CA 1
ATOM 2241 C C . SER B 1 143 ? 0.321 -34.437 -9.603 1 84.17 143 SER B C 1
ATOM 2243 O O . SER B 1 143 ? -0.34 -34.061 -8.633 1 84.17 143 SER B O 1
ATOM 2245 N N . ALA B 1 144 ? 1.57 -34.957 -9.576 1 86.63 144 ALA B N 1
ATOM 2246 C CA . ALA B 1 144 ? 2.209 -35.084 -8.269 1 86.63 144 ALA B CA 1
ATOM 2247 C C . ALA B 1 144 ? 2.417 -33.716 -7.625 1 86.63 144 ALA B C 1
ATOM 2249 O O . ALA B 1 144 ? 2.587 -33.615 -6.408 1 86.63 144 ALA B O 1
ATOM 2250 N N . CYS B 1 145 ? 2.313 -32.712 -8.495 1 89.75 145 CYS B N 1
ATOM 2251 C CA . CYS B 1 145 ? 2.534 -31.354 -8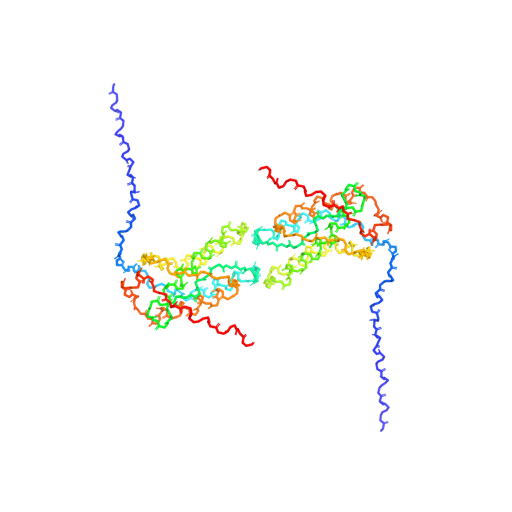.012 1 89.75 145 CYS B CA 1
ATOM 2252 C C . CYS B 1 145 ? 1.3 -30.822 -7.294 1 89.75 145 CYS B C 1
ATOM 2254 O O . CYS B 1 145 ? 1.336 -29.74 -6.706 1 89.75 145 CYS B O 1
ATOM 2256 N N . ALA B 1 146 ? 0.243 -31.565 -7.25 1 91.91 146 ALA B N 1
ATOM 2257 C CA . ALA B 1 146 ? -0.972 -31.162 -6.547 1 91.91 146 ALA B CA 1
ATOM 2258 C C . ALA B 1 146 ? -0.762 -31.179 -5.035 1 91.91 146 ALA B C 1
ATOM 2260 O O . ALA B 1 146 ? -1.494 -30.52 -4.293 1 91.91 146 ALA B O 1
ATOM 2261 N N . ARG B 1 147 ? 0.247 -31.932 -4.651 1 92.74 147 ARG B N 1
ATOM 2262 C CA . ARG B 1 147 ? 0.576 -31.99 -3.231 1 92.74 147 ARG B CA 1
ATOM 2263 C C . ARG B 1 147 ? 1.79 -31.124 -2.914 1 92.74 147 ARG B C 1
ATOM 2265 O O . ARG B 1 147 ? 2.885 -31.368 -3.426 1 92.74 147 ARG B O 1
ATOM 2272 N N . LEU B 1 148 ? 1.551 -30.186 -2.001 1 93.52 148 LEU B N 1
ATOM 2273 C CA . LEU B 1 148 ? 2.629 -29.282 -1.615 1 93.52 148 LEU B CA 1
ATOM 2274 C C . LEU B 1 148 ? 3.666 -30.004 -0.762 1 93.52 148 LEU B C 1
ATOM 2276 O O . LEU B 1 148 ? 3.316 -30.85 0.064 1 93.52 148 LEU B O 1
ATOM 2280 N N . ARG B 1 149 ? 4.874 -29.673 -0.994 1 93.26 149 ARG B N 1
ATOM 2281 C CA . ARG B 1 149 ? 5.996 -30.174 -0.207 1 93.26 149 ARG B CA 1
ATOM 2282 C C . ARG B 1 149 ? 6.817 -29.026 0.369 1 93.26 149 ARG B C 1
ATOM 2284 O O . ARG B 1 149 ? 7.04 -28.017 -0.303 1 93.26 149 ARG B O 1
ATOM 2291 N N . CYS B 1 150 ? 7.205 -29.176 1.609 1 94.39 150 CYS B N 1
ATOM 2292 C CA . CYS B 1 150 ? 7.91 -28.109 2.311 1 94.39 150 CYS B CA 1
ATOM 2293 C C . CYS B 1 150 ? 9.273 -28.585 2.799 1 94.39 150 CYS B C 1
ATOM 2295 O O . CYS B 1 150 ? 9.486 -29.785 2.987 1 94.39 150 CYS B O 1
ATOM 2297 N N . THR B 1 151 ? 10.229 -27.661 2.774 1 89.81 151 THR B N 1
ATOM 2298 C CA . THR B 1 151 ? 11.543 -27.936 3.345 1 89.81 151 THR B CA 1
ATOM 2299 C C . THR B 1 151 ? 11.559 -27.625 4.839 1 89.81 151 THR B C 1
ATOM 2301 O O . THR B 1 151 ? 10.831 -26.746 5.303 1 89.81 151 THR B O 1
ATOM 2304 N N . THR B 1 152 ? 12.063 -28.473 5.649 1 74.84 152 THR B N 1
ATOM 2305 C CA . THR B 1 152 ? 12.179 -28.237 7.084 1 74.84 152 THR B CA 1
ATOM 2306 C C . THR B 1 152 ? 13.216 -27.155 7.372 1 74.84 152 THR B C 1
ATOM 2308 O O . THR B 1 152 ? 14.164 -26.976 6.604 1 74.84 152 THR B O 1
ATOM 2311 N N . GLY B 1 153 ? 12.962 -26.004 7.807 1 56.35 153 GLY B N 1
ATOM 2312 C CA . GLY B 1 153 ? 13.671 -24.771 8.112 1 56.35 153 GLY B CA 1
ATOM 2313 C C . GLY B 1 153 ? 15.127 -24.994 8.471 1 56.35 153 GLY B C 1
ATOM 2314 O O . GLY B 1 153 ? 15.434 -25.552 9.527 1 56.35 153 GLY B O 1
ATOM 2315 N N . THR B 1 154 ? 16.072 -25.575 7.905 1 47.18 154 THR B N 1
ATOM 2316 C CA . THR B 1 154 ? 17.269 -24.855 8.325 1 47.18 154 THR B CA 1
ATOM 2317 C C . THR B 1 154 ? 17.205 -23.395 7.885 1 47.18 154 THR B C 1
ATOM 2319 O O . THR B 1 154 ? 16.896 -23.103 6.727 1 47.18 154 THR B O 1
ATOM 2322 N N . ALA B 1 155 ? 16.84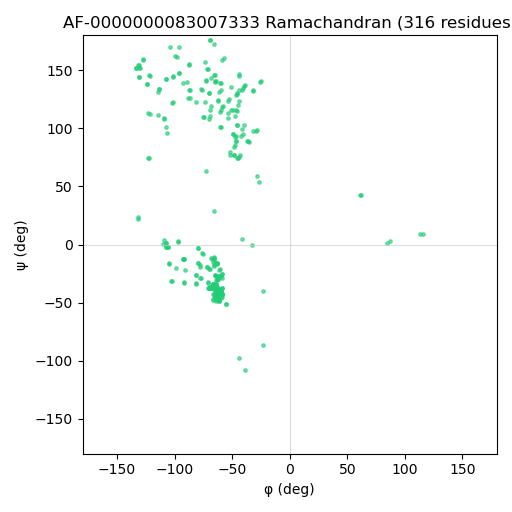5 -22.361 8.803 1 45.42 155 ALA B N 1
ATOM 2323 C CA . ALA B 1 155 ? 16.713 -20.918 8.619 1 45.42 155 ALA B CA 1
ATOM 2324 C C . ALA B 1 155 ? 17.644 -20.418 7.518 1 45.42 155 ALA B C 1
ATOM 2326 O O . ALA B 1 155 ? 18.855 -20.646 7.569 1 45.42 155 ALA B O 1
ATOM 2327 N N . PRO B 1 156 ? 17.259 -20.194 6.272 1 42.83 156 PRO B N 1
ATOM 2328 C CA . PRO B 1 156 ? 18.355 -19.585 5.515 1 42.83 156 PRO B CA 1
ATOM 2329 C C . PRO B 1 156 ? 19.03 -18.442 6.27 1 42.83 156 PRO B C 1
ATOM 2331 O O . PRO B 1 156 ? 18.383 -17.755 7.065 1 42.83 156 PRO B O 1
ATOM 2334 N N . PRO B 1 157 ? 20.369 -18.289 6.492 1 40.38 157 PRO B N 1
ATOM 2335 C CA . PRO B 1 157 ? 21.041 -17.158 7.134 1 40.38 157 PRO B CA 1
ATOM 2336 C C . PRO B 1 157 ? 20.541 -15.808 6.625 1 40.38 157 PRO B C 1
ATOM 2338 O O . PRO B 1 157 ? 20.071 -15.708 5.488 1 40.38 157 PRO B O 1
ATOM 2341 N N . GLY B 1 158 ? 19.662 -15.04 7.387 1 34.66 158 GLY B N 1
ATOM 2342 C CA . GLY B 1 158 ? 19.332 -13.684 6.977 1 34.66 158 GLY B CA 1
ATOM 2343 C C . GLY B 1 158 ? 20.41 -13.04 6.126 1 34.66 158 GLY B C 1
ATOM 2344 O O . GLY B 1 158 ? 21.512 -13.577 5.999 1 34.66 158 GLY B O 1
ATOM 2345 N N . PRO B 1 159 ? 20.025 -12.249 5.051 1 36.42 159 PRO B N 1
ATOM 2346 C CA . PRO B 1 159 ? 21.166 -11.636 4.368 1 36.42 159 PRO B CA 1
ATOM 2347 C C . PRO B 1 159 ? 22.321 -11.319 5.316 1 36.42 159 PRO B C 1
ATOM 2349 O O . PRO B 1 159 ? 22.097 -11.047 6.498 1 36.42 159 PRO B O 1
ATOM 2352 N N . PRO B 1 160 ? 23.587 -11.722 4.888 1 32.2 160 PRO B N 1
ATOM 2353 C CA . PRO B 1 160 ? 24.714 -11.347 5.745 1 32.2 160 PRO B CA 1
ATOM 2354 C C . PRO B 1 160 ? 24.668 -9.882 6.174 1 32.2 160 PRO B C 1
ATOM 2356 O O . PRO B 1 160 ? 24.106 -9.044 5.464 1 32.2 160 PRO B O 1
#

Sequence (320 aa):
MDPAPPGSALVLLLLAVPPPGGCCSFEFSPVSSTFHAHVEAVSPWLLLDYTVEMPENLELGSLCSDLWTLRFGLAAILRLAARAGGALSPRLRALAAQLHFVTGCPLSDPQGCVRLRPVNVSQLLGALELHLGGLRERHPPPSACARLRCTTGTAPPGPPMDPAPPGSALVLLLLAVPPPGGCCSFEFSPVSSTFHAHVEAVSPWLLLDYTVEMPENLELGSLCSDLWTLRFGLAAILRLAARAGGALSPRLRALAAQLHFVTGCPLSDPQGCVRLRPVNVSQLLGALELHLGGLRERHPPPSACARLRCTTGTAPPGPP

pLDDT: mean 80.71, std 20.85, range [29.2, 98.13]

InterPro domains:
  IPR004213 Flt3 ligand [PF02947] (24-150)
  IPR004213 Flt3 ligand [PTHR11032] (6-155)
  IPR009079 Four-helical cytokine-like, core [G3DSA:1.20.1250.10] (22-152)
  IPR009079 Four-helical cytokine-like, core [SSF47266] (24-136)